Protein AF-A0A9N9JXS1-F1 (afdb_monomer)

InterPro domains:
  IPR019258 Mediator complex, subunit Med4 [PF10018] (42-168)
  IPR019258 Mediator complex, subunit Med4 [PTHR13208] (12-172)

Secondary structure (DSSP, 8-state):
-HHHHHHHHHHHHHHHHHHHHHHHHHHHHHHTTPPPSS-HHHHHHHHHHHHHHHHHHHHHHHHHHHHHHHHHHHHHHHHHHHHHHHHHHHHHHHHHHHHHHHHHHHHHHHHHHHHHHHT---HHHHHHHHHHHHHHH-PPTT--TTSSPPPSS--HHHHHHSHHHHHHHHHHHHS---TT----PPPP----

Radius of gyration: 54.84 Å; Cα contacts (8 Å, |Δi|>4): 46; chains: 1; bounding box: 117×42×127 Å

Organism: NCBI:txid1433469

Nearest PDB structures (foldseek):
  5nen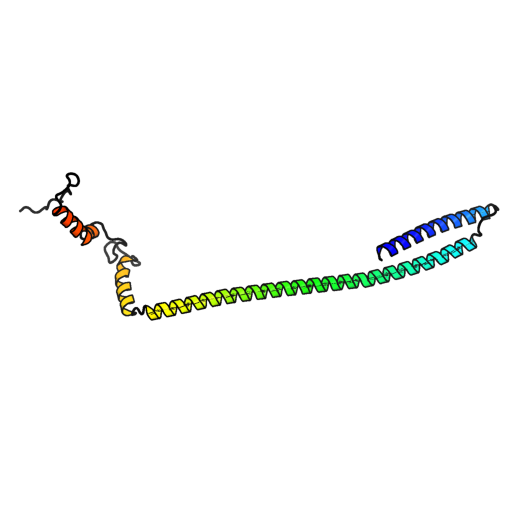-assembly1_B  TM=5.364E-01  e=1.220E-01  Serratia marcescens

Structure (mmCIF, N/CA/C/O backbone):
data_AF-A0A9N9JXS1-F1
#
_entry.id   AF-A0A9N9JXS1-F1
#
loop_
_atom_site.group_PDB
_atom_site.id
_atom_site.type_symbol
_atom_site.label_atom_id
_atom_site.label_alt_id
_atom_site.label_comp_id
_atom_site.label_asym_id
_atom_site.label_entity_id
_atom_site.label_seq_id
_atom_site.pdbx_PDB_ins_code
_atom_site.Cartn_x
_atom_site.Cartn_y
_atom_site.Cartn_z
_atom_site.occupancy
_atom_site.B_iso_or_equiv
_atom_site.auth_seq_id
_atom_site.auth_comp_id
_atom_site.auth_asym_id
_atom_site.auth_atom_id
_atom_site.pdbx_PDB_model_num
ATOM 1 N N . MET A 1 1 ? -17.800 10.125 26.247 1.00 57.44 1 MET A N 1
ATOM 2 C CA . MET A 1 1 ? -19.045 9.478 26.719 1.00 57.44 1 MET A CA 1
ATOM 3 C C . MET A 1 1 ? -18.820 8.078 27.295 1.00 57.44 1 MET A C 1
ATOM 5 O O . MET A 1 1 ? -19.293 7.826 28.389 1.00 57.44 1 MET A O 1
ATOM 9 N N . SER A 1 2 ? -18.060 7.175 26.659 1.00 63.56 2 SER A N 1
ATOM 10 C CA . SER A 1 2 ? -17.803 5.837 27.243 1.00 63.56 2 SER A CA 1
ATOM 11 C C . SER A 1 2 ? -17.127 5.883 28.632 1.00 63.56 2 SER A C 1
ATOM 13 O O . SER A 1 2 ? -17.616 5.272 29.577 1.00 63.56 2 SER A O 1
ATOM 15 N N . ARG A 1 3 ? -16.077 6.702 28.813 1.00 74.31 3 ARG A N 1
ATOM 16 C CA . ARG A 1 3 ? -15.413 6.882 30.124 1.00 74.31 3 ARG A CA 1
ATOM 17 C C . ARG A 1 3 ? -16.333 7.420 31.226 1.00 74.31 3 ARG A C 1
ATOM 19 O O . ARG A 1 3 ? -16.168 7.044 32.379 1.00 74.31 3 ARG A O 1
ATOM 26 N N . THR A 1 4 ? -17.287 8.284 30.883 1.00 78.31 4 THR A N 1
ATOM 27 C CA . THR A 1 4 ? -18.219 8.871 31.858 1.00 78.31 4 THR A CA 1
ATOM 28 C C . THR A 1 4 ? -19.287 7.864 32.283 1.00 78.31 4 THR A C 1
ATOM 30 O O . THR A 1 4 ? -19.615 7.798 33.460 1.00 78.31 4 THR A O 1
ATOM 33 N N . LEU A 1 5 ? -19.755 7.019 31.355 1.00 75.50 5 LEU A N 1
ATOM 34 C CA . LEU A 1 5 ? -20.673 5.908 31.640 1.00 75.50 5 LEU A CA 1
ATOM 35 C C . LEU A 1 5 ? -20.036 4.841 32.539 1.00 75.50 5 LEU A C 1
ATOM 37 O O . LEU A 1 5 ? -20.667 4.353 33.472 1.00 75.50 5 LEU A O 1
ATOM 41 N N . ILE A 1 6 ? -18.771 4.501 32.286 1.00 79.69 6 ILE A N 1
ATOM 42 C CA . ILE A 1 6 ? -18.031 3.538 33.112 1.00 79.69 6 ILE A CA 1
ATOM 43 C C . ILE A 1 6 ? -17.820 4.097 34.524 1.00 79.69 6 ILE A C 1
ATOM 45 O O . ILE A 1 6 ? -18.106 3.409 35.497 1.00 79.69 6 ILE A O 1
ATOM 49 N N . ALA A 1 7 ? -17.388 5.356 34.649 1.00 83.06 7 ALA A N 1
ATOM 50 C CA . ALA A 1 7 ? -17.197 5.996 35.951 1.00 83.06 7 ALA A CA 1
ATOM 51 C C . ALA A 1 7 ? -18.500 6.065 36.770 1.00 83.06 7 ALA A C 1
ATOM 53 O O . ALA A 1 7 ? -18.487 5.790 37.967 1.00 83.06 7 ALA A O 1
ATOM 54 N N . MET A 1 8 ? -19.626 6.363 36.114 1.00 82.25 8 MET A N 1
ATOM 55 C CA . MET A 1 8 ? -20.945 6.400 36.748 1.00 82.25 8 MET A CA 1
ATOM 56 C C . MET A 1 8 ? -21.381 5.017 37.258 1.00 82.25 8 MET A C 1
ATOM 58 O O . MET A 1 8 ? -21.806 4.895 38.404 1.00 82.25 8 MET A O 1
ATOM 62 N N . ASN A 1 9 ? -21.214 3.955 36.466 1.00 82.50 9 ASN A N 1
ATOM 63 C CA . ASN A 1 9 ? -21.559 2.597 36.905 1.00 82.50 9 ASN A CA 1
ATOM 64 C C . ASN A 1 9 ? -20.662 2.090 38.046 1.00 82.50 9 ASN A C 1
ATOM 66 O O . ASN A 1 9 ? -21.140 1.404 38.946 1.00 82.50 9 ASN A O 1
ATOM 70 N N . VAL A 1 10 ? -19.383 2.477 38.059 1.00 86.62 10 VAL A N 1
ATOM 71 C CA . VAL A 1 10 ? -18.478 2.175 39.180 1.00 86.62 10 VAL A CA 1
ATOM 72 C C . VAL A 1 10 ? -18.937 2.880 40.459 1.00 86.62 10 VAL A C 1
ATOM 74 O O . VAL A 1 10 ? -18.947 2.252 41.515 1.00 86.62 10 VAL A O 1
ATOM 77 N N . SER A 1 11 ? -19.385 4.141 40.382 1.00 87.50 11 SER A N 1
ATOM 78 C CA . SER A 1 11 ? -19.942 4.823 41.559 1.00 87.50 11 SER A CA 1
ATOM 79 C C . SER A 1 11 ? -21.237 4.179 42.071 1.00 87.50 11 SER A C 1
ATOM 81 O O . SER A 1 11 ? -21.395 4.031 43.282 1.00 87.50 11 SER A O 1
ATOM 83 N N . LEU A 1 12 ? -22.117 3.711 41.174 1.00 86.38 12 LEU A N 1
ATOM 84 C CA . LEU A 1 12 ? -23.352 3.009 41.553 1.00 86.38 12 LEU A CA 1
ATOM 85 C C . LEU A 1 12 ? -23.057 1.685 42.278 1.00 86.38 12 LEU A C 1
ATOM 87 O O . LEU A 1 12 ? -23.709 1.369 43.268 1.00 86.38 12 LEU A O 1
ATOM 91 N N . LEU A 1 13 ? -22.028 0.946 41.848 1.00 87.00 13 LEU A N 1
ATOM 92 C CA . LEU A 1 13 ? -21.559 -0.267 42.530 1.00 87.00 13 LEU A CA 1
ATOM 93 C C . LEU A 1 13 ? -21.024 0.020 43.939 1.00 87.00 13 LEU A C 1
ATOM 95 O O . LEU A 1 13 ? -21.321 -0.723 44.875 1.00 87.00 13 LEU A O 1
ATOM 99 N N . THR A 1 14 ? -20.259 1.103 44.110 1.00 89.50 14 THR A N 1
ATOM 100 C CA . THR A 1 14 ? -19.776 1.495 45.444 1.00 89.50 14 THR A CA 1
ATOM 101 C C . THR A 1 14 ? -20.923 1.912 46.362 1.00 89.50 14 THR A C 1
ATOM 103 O O . THR A 1 14 ? -20.938 1.541 47.533 1.00 89.50 14 THR A O 1
ATOM 106 N N . GLU A 1 15 ? -21.925 2.612 45.829 1.00 87.88 15 GLU A N 1
ATOM 107 C CA . GLU A 1 15 ? -23.118 3.013 46.575 1.00 87.88 15 GLU A CA 1
ATOM 108 C C . GLU A 1 15 ? -23.959 1.792 46.985 1.00 87.88 15 GLU A C 1
ATOM 110 O O . GLU A 1 15 ? -24.361 1.680 48.144 1.00 87.88 15 GLU A O 1
ATOM 115 N N . TYR A 1 16 ? -24.109 0.813 46.088 1.00 88.19 16 TYR A N 1
ATOM 116 C CA . TYR A 1 16 ? -24.785 -0.460 46.351 1.00 88.19 16 TYR A CA 1
ATOM 117 C C . TYR A 1 16 ? -24.124 -1.232 47.496 1.00 88.19 16 TYR A C 1
ATOM 119 O O . TYR A 1 16 ? -24.803 -1.696 48.414 1.00 88.19 16 TYR A O 1
ATOM 127 N N . GLN A 1 17 ? -22.791 -1.301 47.495 1.00 87.88 17 GLN A N 1
ATOM 128 C CA . GLN A 1 17 ? -22.034 -1.950 48.561 1.00 87.88 17 GLN A CA 1
ATOM 129 C C . GLN A 1 17 ? -22.240 -1.248 49.912 1.00 87.88 17 GLN A C 1
ATOM 131 O O . GLN A 1 17 ? -22.542 -1.907 50.906 1.00 87.88 17 GLN A O 1
ATOM 136 N N . THR A 1 18 ? -22.194 0.089 49.942 1.00 88.62 18 THR A N 1
ATOM 137 C CA . THR A 1 18 ? -22.453 0.842 51.183 1.00 88.62 18 THR A CA 1
ATOM 138 C C . THR A 1 18 ? -23.885 0.682 51.698 1.00 88.62 18 THR A C 1
ATOM 140 O O . THR A 1 18 ? -24.103 0.663 52.912 1.00 88.62 18 THR A O 1
ATOM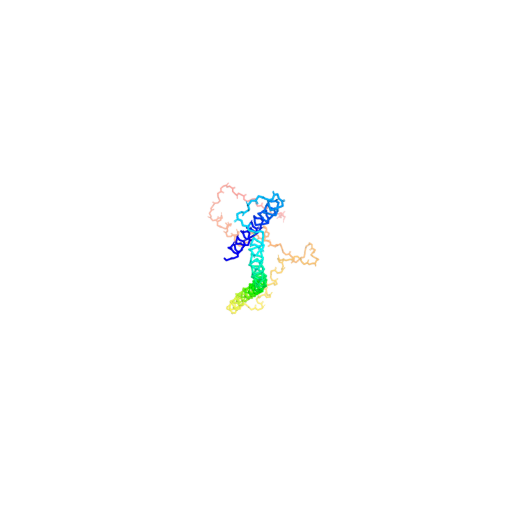 143 N N . LEU A 1 19 ? -24.872 0.543 50.803 1.00 85.75 19 LEU A N 1
ATOM 144 C CA . LEU A 1 19 ? -26.258 0.292 51.193 1.00 85.75 19 LEU A CA 1
ATOM 145 C C . LEU A 1 19 ? -26.438 -1.102 51.788 1.00 85.75 19 LEU A C 1
ATOM 147 O O . LEU A 1 19 ? -27.129 -1.233 52.796 1.00 85.75 19 LEU A O 1
ATOM 151 N N . ILE A 1 20 ? -25.803 -2.123 51.211 1.00 87.12 20 ILE A N 1
ATOM 152 C CA . ILE A 1 20 ? -25.831 -3.491 51.742 1.00 87.12 20 ILE A CA 1
ATOM 153 C C . ILE A 1 20 ? -25.252 -3.538 53.158 1.00 87.12 20 ILE A C 1
ATOM 155 O O . ILE A 1 20 ? -25.901 -4.065 54.066 1.00 87.12 20 ILE A O 1
ATOM 159 N N . ASP A 1 21 ? -24.080 -2.935 53.367 1.00 89.12 21 ASP A N 1
ATOM 160 C CA . ASP A 1 21 ? -23.441 -2.875 54.687 1.00 89.12 21 ASP A CA 1
ATOM 161 C C . ASP A 1 21 ? -24.357 -2.181 55.711 1.00 89.12 21 ASP A C 1
ATOM 163 O O . ASP A 1 21 ? -24.494 -2.621 56.858 1.00 89.12 21 ASP A O 1
ATOM 167 N N . ARG A 1 22 ? -25.069 -1.132 55.277 1.00 85.06 22 ARG A N 1
ATOM 168 C CA . ARG A 1 22 ? -26.036 -0.398 56.102 1.00 85.06 22 ARG A CA 1
ATOM 169 C C . ARG A 1 22 ? -27.307 -1.207 56.394 1.00 85.06 22 ARG A C 1
ATOM 171 O O . ARG A 1 22 ? -27.809 -1.125 57.515 1.00 85.06 22 ARG A O 1
ATOM 178 N N . VAL A 1 23 ? -27.815 -2.006 55.449 1.00 86.94 23 VAL A N 1
ATOM 179 C CA . VAL A 1 23 ? -28.951 -2.920 55.689 1.00 86.94 23 VAL A CA 1
ATOM 180 C C . VAL A 1 23 ? -28.582 -3.946 56.748 1.00 86.94 23 VAL A C 1
ATOM 182 O O . VAL A 1 23 ? -29.312 -4.081 57.730 1.00 86.94 23 VAL A O 1
ATOM 185 N N . PHE A 1 24 ? -27.445 -4.627 56.596 1.00 85.69 24 PHE A N 1
ATOM 186 C CA . PHE A 1 24 ? -27.015 -5.635 57.564 1.00 85.69 24 PHE A CA 1
ATOM 187 C C . PHE A 1 24 ? -26.808 -5.035 58.959 1.00 85.69 24 PHE A C 1
ATOM 189 O O . PHE A 1 24 ? -27.284 -5.609 59.941 1.00 85.69 24 PHE A O 1
ATOM 196 N N . ALA A 1 25 ? -26.210 -3.842 59.051 1.00 85.81 25 ALA A N 1
ATOM 197 C CA . ALA A 1 25 ? -26.089 -3.112 60.312 1.00 85.81 25 ALA A CA 1
ATOM 198 C C . ALA A 1 25 ? -27.458 -2.734 60.913 1.00 85.81 25 ALA A C 1
ATOM 200 O O . ALA A 1 25 ? -27.661 -2.865 62.120 1.00 85.81 25 ALA A O 1
ATOM 201 N N . SER A 1 26 ? -28.420 -2.309 60.083 1.00 82.81 26 SER A N 1
ATOM 202 C CA . SER A 1 26 ? -29.771 -1.948 60.536 1.00 82.81 26 SER A CA 1
ATOM 203 C C . SER A 1 26 ? -30.569 -3.154 61.037 1.00 82.81 26 SER A C 1
ATOM 205 O O . SER A 1 26 ? -31.262 -3.042 62.042 1.00 82.81 26 SER A O 1
ATOM 207 N N . ILE A 1 27 ? -30.442 -4.322 60.396 1.00 83.06 27 ILE A N 1
ATOM 208 C CA . ILE A 1 27 ? -31.109 -5.563 60.815 1.00 83.06 27 ILE A CA 1
ATOM 209 C C . ILE A 1 27 ? -30.520 -6.058 62.140 1.00 83.06 27 ILE A C 1
ATOM 211 O O . ILE A 1 27 ? -31.277 -6.409 63.044 1.00 83.06 27 ILE A O 1
ATOM 215 N N . ALA A 1 28 ? -29.190 -6.030 62.283 1.00 84.19 28 ALA A N 1
ATOM 216 C CA . ALA A 1 28 ? -28.515 -6.395 63.527 1.00 84.19 28 ALA A CA 1
ATOM 217 C C . ALA A 1 28 ? -28.943 -5.486 64.696 1.00 84.19 28 ALA A C 1
ATOM 219 O O . ALA A 1 28 ? -29.298 -5.974 65.766 1.00 84.19 28 ALA A O 1
ATOM 220 N N . ALA A 1 29 ? -29.008 -4.171 64.472 1.00 80.12 29 ALA A N 1
ATOM 221 C CA . ALA A 1 29 ? -29.447 -3.213 65.486 1.00 80.12 29 ALA A CA 1
ATOM 222 C C . ALA A 1 29 ? -30.940 -3.351 65.855 1.00 80.12 29 ALA A C 1
ATOM 224 O O . ALA A 1 29 ? -31.295 -3.187 67.024 1.00 80.12 29 ALA A O 1
ATOM 225 N N . ASN A 1 30 ? -31.802 -3.701 64.891 1.00 75.12 30 ASN A N 1
ATOM 226 C CA . ASN A 1 30 ? -33.225 -3.959 65.140 1.00 75.12 30 ASN A CA 1
ATOM 227 C C . ASN A 1 30 ? -33.443 -5.256 65.944 1.00 75.12 30 ASN A C 1
ATOM 229 O O . ASN A 1 30 ? -34.329 -5.312 66.792 1.00 75.12 30 ASN A O 1
ATOM 233 N N . ALA A 1 31 ? -32.612 -6.283 65.723 1.00 77.31 31 ALA A N 1
ATOM 234 C CA . ALA A 1 31 ? -32.633 -7.525 66.502 1.00 77.31 31 ALA A CA 1
ATOM 235 C C . ALA A 1 31 ? -32.181 -7.322 67.964 1.00 77.31 31 ALA A C 1
ATOM 237 O O . ALA A 1 31 ? -32.659 -8.017 68.857 1.00 77.31 31 ALA A O 1
ATOM 238 N N . GLU A 1 32 ? -31.304 -6.344 68.218 1.00 79.25 32 GLU A N 1
ATOM 239 C CA . GLU A 1 32 ? -30.857 -5.940 69.562 1.00 79.25 32 GLU A CA 1
ATOM 240 C C . GLU A 1 32 ? -31.811 -4.950 70.268 1.00 79.25 32 GLU A C 1
ATOM 242 O O . GLU A 1 32 ? -31.556 -4.562 71.409 1.00 79.25 32 GLU A O 1
ATOM 247 N N . GLY A 1 33 ? -32.898 -4.516 69.616 1.00 64.88 33 GLY A N 1
ATOM 248 C CA . GLY A 1 33 ? -33.874 -3.575 70.184 1.00 64.88 33 GLY A CA 1
ATOM 249 C C . GLY A 1 33 ? -33.382 -2.125 70.309 1.00 64.88 33 GLY A C 1
ATOM 250 O O . GLY A 1 33 ? -33.992 -1.332 71.030 1.00 64.88 33 GLY A O 1
ATOM 251 N N . LYS A 1 34 ? -32.287 -1.754 69.628 1.00 68.31 34 LYS A N 1
ATOM 252 C CA . LYS A 1 34 ? -31.788 -0.370 69.579 1.00 68.31 34 LYS A CA 1
ATOM 253 C C . LYS A 1 34 ? -32.564 0.436 68.527 1.00 68.31 34 LYS A C 1
ATOM 255 O O . LYS A 1 34 ? -32.823 -0.089 67.443 1.00 68.31 34 LYS A O 1
ATOM 260 N N . PRO A 1 35 ? -32.910 1.711 68.793 1.00 57.44 35 PRO A N 1
ATOM 261 C CA . PRO A 1 35 ? -33.557 2.555 67.796 1.00 57.44 35 PRO A CA 1
ATOM 262 C C . PRO A 1 35 ? -32.611 2.748 66.608 1.00 57.44 35 PRO A C 1
ATOM 264 O O . PRO A 1 35 ? -31.479 3.206 66.761 1.00 57.44 35 PRO A O 1
ATOM 267 N N . THR A 1 36 ? -33.075 2.353 65.427 1.00 61.22 36 THR A N 1
ATOM 268 C CA . THR A 1 36 ? -32.359 2.543 64.166 1.00 61.22 36 THR A CA 1
ATOM 269 C C . THR A 1 36 ? -32.823 3.837 63.507 1.00 61.22 36 THR A C 1
ATOM 271 O O . THR A 1 36 ? -34.001 4.178 63.558 1.00 61.22 36 THR A O 1
ATOM 274 N N . ASP A 1 37 ? -31.885 4.563 62.896 1.00 66.44 37 ASP A N 1
ATOM 275 C CA . ASP A 1 37 ? -32.128 5.865 62.252 1.00 66.44 37 ASP A CA 1
ATOM 276 C C . ASP A 1 37 ? -33.013 5.743 60.992 1.00 66.44 37 ASP A C 1
ATOM 278 O O . ASP A 1 37 ? -33.717 6.675 60.613 1.00 66.44 37 ASP A O 1
ATOM 282 N N . ARG A 1 38 ? -33.021 4.562 60.354 1.00 67.69 38 ARG A N 1
ATOM 283 C CA . ARG A 1 38 ? -33.945 4.200 59.269 1.00 67.69 38 ARG A CA 1
ATOM 284 C C . ARG A 1 38 ? -34.400 2.746 59.383 1.00 67.69 38 ARG A C 1
ATOM 286 O O . ARG A 1 38 ? -33.570 1.882 59.682 1.00 67.69 38 ARG A O 1
ATOM 293 N N . PRO A 1 39 ? -35.677 2.444 59.085 1.00 76.75 39 PRO A N 1
ATOM 294 C CA . PRO A 1 39 ? -36.166 1.076 59.060 1.00 76.75 39 PRO A CA 1
ATOM 295 C C . PRO A 1 39 ? -35.512 0.285 57.907 1.00 76.75 39 PRO A C 1
ATOM 297 O O . PRO A 1 39 ? -35.396 0.805 56.794 1.00 76.75 39 PRO A O 1
ATOM 300 N N . PRO A 1 40 ? -35.163 -1.001 58.111 1.00 75.62 40 PRO A N 1
ATOM 301 C CA . PRO A 1 40 ? -34.533 -1.843 57.085 1.00 75.62 40 PRO A CA 1
ATOM 302 C C . PRO A 1 40 ? -35.313 -1.912 55.761 1.00 75.62 40 PRO A C 1
ATOM 304 O O . PRO A 1 40 ? -34.729 -2.059 54.692 1.00 75.62 40 PRO A O 1
ATOM 307 N N . VAL A 1 41 ? -36.640 -1.769 55.831 1.00 80.31 41 VAL A N 1
ATOM 308 C CA . VAL A 1 41 ? -37.550 -1.805 54.677 1.00 80.31 41 VAL A CA 1
ATOM 309 C C . VAL A 1 41 ? -37.354 -0.606 53.742 1.00 80.31 41 VAL A C 1
ATOM 311 O O . VAL A 1 41 ? -37.496 -0.760 52.532 1.00 80.31 41 VAL A O 1
ATOM 314 N N . GLU A 1 42 ? -37.021 0.578 54.263 1.00 82.56 42 GLU A N 1
ATOM 315 C CA . GLU A 1 42 ? -36.740 1.756 53.427 1.00 82.56 42 GLU A CA 1
ATOM 316 C C . GLU A 1 42 ? -35.401 1.614 52.707 1.00 82.56 42 GLU A C 1
ATOM 318 O O . GLU A 1 42 ? -35.326 1.835 51.504 1.00 82.56 42 GLU A O 1
ATOM 323 N N . ILE A 1 43 ? -34.373 1.127 53.406 1.00 81.25 43 ILE A N 1
ATOM 324 C CA . ILE A 1 43 ? -33.052 0.892 52.810 1.00 81.25 43 ILE A CA 1
ATOM 325 C C . ILE A 1 43 ? -33.144 -0.182 51.710 1.00 81.25 43 ILE A C 1
ATOM 327 O O . ILE A 1 43 ? -32.499 -0.080 50.672 1.00 81.25 43 ILE A O 1
ATOM 331 N N . MET A 1 44 ? -33.999 -1.193 51.888 1.00 83.38 44 MET A N 1
ATOM 332 C CA . MET A 1 44 ? -34.233 -2.219 50.870 1.00 83.38 44 MET A CA 1
ATOM 333 C C . MET A 1 44 ? -34.947 -1.674 49.621 1.00 83.38 44 MET A C 1
ATOM 335 O O . MET A 1 44 ? -34.675 -2.145 48.519 1.00 83.38 44 MET A O 1
ATOM 339 N N . LYS A 1 45 ? -35.818 -0.663 49.758 1.00 87.44 45 LYS A N 1
ATOM 340 C CA . LYS A 1 45 ? -36.411 0.034 48.602 1.00 87.44 45 LYS A CA 1
ATOM 341 C C . LYS A 1 45 ? -35.354 0.811 47.820 1.00 87.44 45 LYS A C 1
ATOM 343 O O . LYS A 1 45 ? -35.324 0.703 46.598 1.00 87.44 45 LYS A O 1
ATOM 348 N N . ASP A 1 46 ? -34.457 1.500 48.521 1.00 85.31 46 ASP A N 1
ATOM 349 C CA . ASP A 1 46 ? -33.349 2.234 47.902 1.00 85.31 46 ASP A CA 1
ATOM 350 C C . ASP A 1 46 ? -32.412 1.284 47.120 1.00 85.31 46 ASP A C 1
ATOM 352 O O . ASP A 1 46 ? -31.976 1.613 46.016 1.00 85.31 46 ASP A O 1
ATOM 356 N N . ILE A 1 47 ? -32.166 0.067 47.631 1.00 86.56 47 ILE A N 1
ATOM 357 C CA . ILE A 1 47 ? -31.413 -0.986 46.916 1.00 86.56 47 ILE A CA 1
ATOM 358 C C . ILE A 1 47 ? -32.112 -1.385 45.612 1.00 86.56 47 ILE A C 1
ATOM 360 O O . ILE A 1 47 ? -31.456 -1.489 44.578 1.00 86.56 47 ILE A O 1
ATOM 364 N N . VAL A 1 48 ? -33.430 -1.597 45.640 1.00 90.62 48 VAL A N 1
ATOM 365 C CA . VAL A 1 48 ? -34.204 -1.983 44.445 1.00 90.62 48 VAL A CA 1
ATOM 366 C C . VAL A 1 48 ? -34.201 -0.867 43.396 1.00 90.62 48 VAL A C 1
ATOM 368 O O . VAL A 1 48 ? -34.088 -1.133 42.198 1.00 90.62 48 VAL A O 1
ATOM 371 N N . GLU A 1 49 ? -34.296 0.394 43.819 1.00 88.62 49 GLU A N 1
ATOM 372 C CA . GLU A 1 49 ? -34.194 1.535 42.904 1.00 88.62 49 GLU A CA 1
ATOM 373 C C . GLU A 1 49 ? -32.796 1.670 42.291 1.00 88.62 49 GLU A C 1
ATOM 375 O O . GLU A 1 49 ? -32.668 2.000 41.107 1.00 88.62 49 GLU A O 1
ATOM 380 N N . LEU A 1 50 ? -31.750 1.406 43.074 1.00 88.88 50 LEU A N 1
ATOM 381 C CA . LEU A 1 50 ? -30.367 1.438 42.611 1.00 88.88 50 LEU A CA 1
ATOM 382 C C . LEU A 1 50 ? -30.060 0.290 41.638 1.00 88.88 50 LEU A C 1
ATOM 384 O O . LEU A 1 50 ? -29.438 0.527 40.603 1.00 88.88 50 LEU A O 1
ATOM 388 N N . ASP A 1 51 ? -30.562 -0.915 41.913 1.00 88.81 51 ASP A N 1
ATOM 389 C CA . ASP A 1 51 ? -30.452 -2.076 41.019 1.00 88.81 51 ASP A CA 1
ATOM 390 C C . ASP A 1 51 ? -31.108 -1.794 39.659 1.00 88.81 51 ASP A C 1
ATOM 392 O O . ASP A 1 51 ? -30.509 -2.010 38.603 1.00 88.81 51 ASP A O 1
ATOM 396 N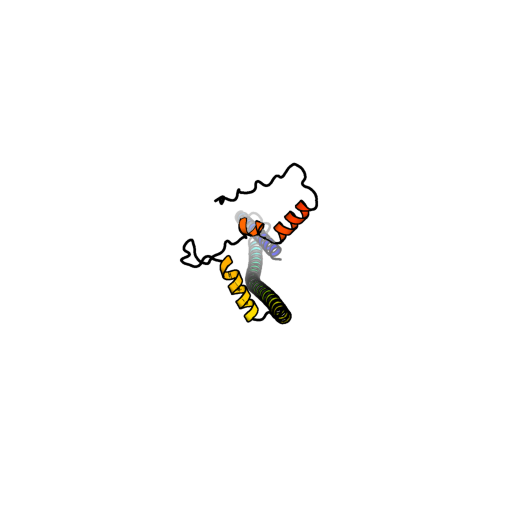 N . LYS A 1 52 ? -32.289 -1.162 39.666 1.00 89.88 52 LYS A N 1
ATOM 397 C CA . LYS A 1 52 ? -32.964 -0.726 38.437 1.00 89.88 52 LYS A CA 1
ATOM 398 C C . LYS A 1 52 ? -32.132 0.286 37.639 1.00 89.88 52 LYS A C 1
ATOM 400 O O . LYS A 1 52 ? -32.098 0.217 36.410 1.00 89.88 52 LYS A O 1
ATOM 405 N N . LYS A 1 53 ? -31.454 1.225 38.310 1.00 87.75 53 LYS A N 1
ATOM 406 C CA . LYS A 1 53 ? -30.539 2.180 37.654 1.00 87.75 53 LYS A CA 1
ATOM 407 C C . LYS A 1 53 ? -29.303 1.482 37.080 1.00 87.75 53 LYS A C 1
ATOM 409 O O . LYS A 1 53 ? -28.863 1.845 35.991 1.00 87.75 53 LYS A O 1
ATOM 414 N N . MET A 1 54 ? -28.766 0.474 37.770 1.00 85.62 54 MET A N 1
ATOM 415 C CA . MET A 1 54 ? -27.654 -0.337 37.264 1.00 85.62 54 MET A CA 1
ATOM 416 C C . MET A 1 54 ? -28.047 -1.145 36.027 1.00 85.62 54 MET A C 1
ATOM 418 O O . MET A 1 54 ? -27.301 -1.134 35.050 1.00 85.62 54 MET A O 1
ATOM 422 N N . GLN A 1 55 ? -29.219 -1.785 36.027 1.00 89.56 55 GLN A N 1
ATOM 423 C CA . GLN A 1 55 ? -29.734 -2.506 34.855 1.00 89.56 55 GLN A CA 1
ATOM 424 C C . GLN A 1 55 ? -29.847 -1.582 33.637 1.00 89.56 55 GLN A C 1
ATOM 426 O O . GLN A 1 55 ? -29.319 -1.897 32.576 1.00 89.56 55 GLN A O 1
ATOM 431 N N . GLN A 1 56 ? -30.405 -0.380 33.817 1.00 89.19 56 GLN A N 1
ATOM 432 C CA . GLN A 1 56 ? -30.465 0.626 32.750 1.00 89.19 56 GLN A CA 1
ATOM 433 C C . GLN A 1 56 ? -29.077 1.045 32.243 1.00 89.19 56 GLN A C 1
ATOM 435 O O . GLN A 1 56 ? -28.890 1.265 31.046 1.00 89.19 56 GLN A O 1
ATOM 440 N N . GLY A 1 57 ? -28.094 1.173 33.139 1.00 87.25 57 GLY A N 1
ATOM 441 C CA . GLY A 1 57 ? -26.710 1.463 32.764 1.00 87.25 57 GLY A CA 1
ATOM 442 C C . GLY A 1 57 ? -26.062 0.326 31.969 1.00 87.25 57 GLY A C 1
ATOM 443 O O . GLY A 1 57 ? -25.290 0.584 31.043 1.00 87.25 57 GLY A O 1
ATOM 444 N N . LEU A 1 58 ? -26.402 -0.920 32.296 1.00 88.62 58 LEU A N 1
ATOM 445 C CA . LEU A 1 58 ? -25.899 -2.115 31.625 1.00 88.62 58 LEU A CA 1
ATOM 446 C C . LEU A 1 58 ? -26.466 -2.242 30.204 1.00 88.62 58 LEU A C 1
ATOM 448 O O . LEU A 1 58 ? -25.689 -2.436 29.268 1.00 88.62 58 LEU A O 1
ATOM 452 N N . ASP A 1 59 ? -27.767 -1.993 30.029 1.00 91.62 59 ASP A N 1
ATOM 453 C CA . ASP A 1 59 ? -28.429 -1.954 28.716 1.00 91.62 59 ASP A CA 1
ATOM 454 C C . ASP A 1 59 ? -27.777 -0.910 27.788 1.00 91.62 59 ASP A C 1
ATOM 456 O O . ASP A 1 59 ? -27.529 -1.152 26.604 1.00 91.62 59 ASP A O 1
ATOM 460 N N . GLN A 1 60 ? -27.430 0.264 28.332 1.00 89.00 60 GLN A N 1
ATOM 461 C CA . GLN A 1 60 ? -26.739 1.316 27.578 1.00 89.00 60 GLN A CA 1
ATOM 462 C C . GLN A 1 60 ? -25.318 0.911 27.169 1.00 89.00 60 GLN A C 1
ATOM 464 O O . GLN A 1 60 ? -24.864 1.258 26.074 1.00 89.00 60 GLN A O 1
ATOM 469 N N . ILE A 1 61 ? -24.598 0.190 28.035 1.00 89.19 61 ILE A N 1
ATOM 470 C CA . ILE A 1 61 ? -23.266 -0.335 27.714 1.00 89.19 61 ILE A CA 1
ATOM 471 C C . ILE A 1 61 ? -23.367 -1.388 26.612 1.00 89.19 61 ILE A C 1
ATOM 473 O O . ILE A 1 61 ? -22.551 -1.363 25.690 1.00 89.19 61 ILE A O 1
ATOM 477 N N . GLU A 1 62 ? -24.352 -2.281 26.678 1.00 91.50 62 GLU A N 1
ATOM 478 C CA . GLU A 1 62 ? -24.566 -3.306 25.658 1.00 91.50 62 GLU A CA 1
ATOM 479 C C . GLU A 1 62 ? -24.837 -2.677 24.286 1.00 91.50 62 GLU A C 1
ATOM 481 O O . GLU A 1 62 ? -24.174 -3.018 23.299 1.00 91.50 62 GLU A O 1
ATOM 486 N N . GLU A 1 63 ? -25.722 -1.681 24.226 1.00 91.94 63 GLU A N 1
ATOM 487 C CA . GLU A 1 63 ? -26.007 -0.969 22.981 1.00 91.94 63 GLU A CA 1
ATOM 488 C C . GLU A 1 63 ? -24.768 -0.234 22.452 1.00 91.94 63 GLU A C 1
ATOM 490 O O . GLU A 1 63 ? -24.442 -0.315 21.262 1.00 91.94 63 GLU A O 1
ATOM 495 N N . HIS A 1 64 ? -24.003 0.416 23.334 1.00 90.00 64 HIS A N 1
ATOM 496 C CA . HIS A 1 64 ? -22.750 1.059 22.947 1.00 90.00 64 HIS A CA 1
ATOM 497 C C . HIS A 1 64 ? -21.733 0.043 22.403 1.00 90.00 64 HIS A C 1
ATOM 499 O O . HIS A 1 64 ? -21.062 0.313 21.405 1.00 90.00 64 HIS A O 1
ATOM 505 N N . GLN A 1 65 ? -21.608 -1.137 23.019 1.00 91.31 65 GLN A N 1
ATOM 506 C CA . GLN A 1 65 ? -20.734 -2.205 22.526 1.00 91.31 65 GLN A CA 1
ATOM 507 C C . GLN A 1 65 ? -21.192 -2.721 21.159 1.00 91.31 65 GLN A C 1
ATOM 509 O O . GLN A 1 65 ? -20.358 -2.953 20.280 1.00 91.31 65 GLN A O 1
ATOM 514 N N . ARG A 1 66 ? -22.503 -2.864 20.946 1.00 95.56 66 ARG A N 1
ATOM 515 C CA . ARG A 1 66 ? -23.081 -3.282 19.664 1.00 95.56 66 ARG A CA 1
ATOM 516 C C . ARG A 1 66 ? -22.750 -2.290 18.551 1.00 95.56 66 ARG A C 1
ATOM 518 O O . ARG A 1 66 ? -22.298 -2.702 17.482 1.00 95.56 66 ARG A O 1
ATOM 525 N N . VAL A 1 67 ? -22.930 -0.994 18.802 1.00 94.94 67 VAL A N 1
ATOM 526 C CA . VAL A 1 67 ? -22.572 0.067 17.847 1.00 94.94 67 VAL A CA 1
ATOM 527 C C . VAL A 1 67 ? -21.063 0.097 17.615 1.00 94.94 67 VAL A C 1
ATOM 529 O O . VAL A 1 67 ? -20.624 0.174 16.470 1.00 94.94 67 VAL A O 1
ATOM 532 N N . HIS A 1 68 ? -20.256 -0.041 18.667 1.00 93.25 68 HIS A N 1
ATOM 533 C CA . HIS A 1 68 ? -18.802 -0.037 18.539 1.00 93.25 68 HIS A CA 1
ATOM 534 C C . HIS A 1 68 ? -18.281 -1.198 17.679 1.00 93.25 68 HIS A C 1
ATOM 536 O O . HIS A 1 68 ? -17.412 -0.987 16.839 1.00 93.25 68 HIS A O 1
ATOM 542 N N . LYS A 1 69 ? -18.863 -2.399 17.801 1.00 96.56 69 LYS A N 1
ATOM 543 C CA . LYS A 1 69 ? -18.542 -3.530 16.912 1.00 96.56 69 LYS A CA 1
ATOM 544 C C . LYS A 1 69 ? -18.810 -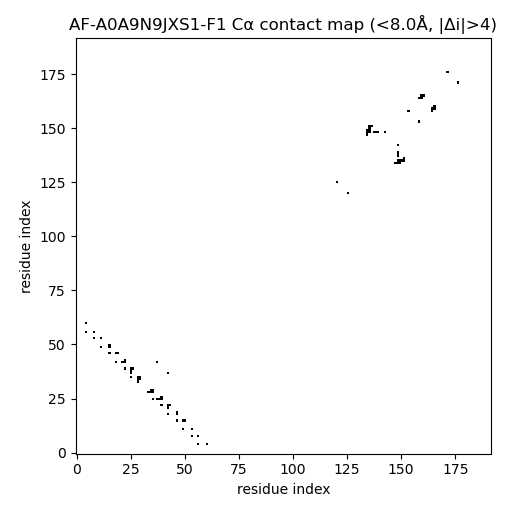3.201 15.441 1.00 96.56 69 LYS A C 1
ATOM 546 O O . LYS A 1 69 ? -17.980 -3.518 14.597 1.00 96.56 69 LYS A O 1
ATOM 551 N N . LYS A 1 70 ? -19.925 -2.524 15.139 1.00 97.44 70 LYS A N 1
ATOM 552 C CA . LYS A 1 70 ? -20.229 -2.071 13.771 1.00 97.44 70 LYS A CA 1
ATOM 553 C C . LYS A 1 70 ? -19.227 -1.031 13.278 1.00 97.44 70 LYS A C 1
ATOM 555 O O . LYS A 1 70 ? -18.789 -1.114 12.140 1.00 97.44 70 LYS A O 1
ATOM 560 N N . ILE A 1 71 ? -18.828 -0.090 14.135 1.00 97.19 71 ILE A N 1
ATOM 561 C CA . ILE A 1 71 ? -17.798 0.904 13.798 1.00 97.19 71 ILE A CA 1
ATOM 562 C C . ILE A 1 71 ? -16.484 0.205 13.435 1.00 97.19 71 ILE A C 1
ATOM 564 O O . ILE A 1 71 ? -15.898 0.516 12.405 1.00 97.19 71 ILE A O 1
ATOM 568 N N . LEU A 1 72 ? -16.043 -0.764 14.241 1.00 97.50 72 LEU A N 1
ATOM 569 C CA . LEU A 1 72 ? -14.820 -1.522 13.964 1.00 97.50 72 LEU A CA 1
ATOM 570 C C . LEU A 1 72 ? -14.907 -2.309 12.653 1.00 97.50 72 LEU A C 1
ATOM 572 O O . LEU A 1 72 ? -13.923 -2.385 11.923 1.00 97.50 72 LEU A O 1
ATOM 576 N N . GLN A 1 73 ? -16.078 -2.867 12.340 1.00 97.69 73 GLN A N 1
ATOM 577 C CA . GLN A 1 73 ? -16.298 -3.536 11.062 1.00 97.69 73 GLN A CA 1
ATOM 578 C C . GLN A 1 73 ? -16.133 -2.565 9.885 1.00 97.69 73 GLN A C 1
ATOM 580 O O . GLN A 1 73 ? -15.371 -2.856 8.969 1.00 97.69 73 GLN A O 1
ATOM 585 N N . VAL A 1 74 ? -16.781 -1.400 9.941 1.00 98.06 74 VAL A N 1
ATOM 586 C CA . VAL A 1 74 ? -16.696 -0.389 8.875 1.00 98.06 74 VAL A CA 1
ATOM 587 C C . VAL A 1 74 ? -15.270 0.146 8.723 1.00 98.06 74 VAL A C 1
ATOM 589 O O . VAL A 1 74 ? -14.800 0.313 7.605 1.00 98.06 74 VAL A O 1
ATOM 592 N N . ILE A 1 75 ? -14.543 0.365 9.824 1.00 97.81 75 ILE A N 1
ATOM 593 C CA . ILE A 1 75 ? -13.128 0.775 9.768 1.00 97.81 75 ILE A CA 1
ATOM 594 C C . ILE A 1 75 ? -12.298 -0.264 9.010 1.00 97.81 75 ILE A C 1
ATOM 596 O O . ILE A 1 75 ? -11.503 0.097 8.148 1.00 97.81 75 ILE A O 1
ATOM 600 N N . LYS A 1 76 ? -12.517 -1.552 9.288 1.00 97.62 76 LYS A N 1
ATOM 601 C CA . LYS A 1 76 ? -11.815 -2.635 8.599 1.00 97.62 76 LYS A CA 1
ATOM 602 C C . LYS A 1 76 ? -12.159 -2.691 7.107 1.00 97.62 76 LYS A C 1
ATOM 604 O O . LYS A 1 76 ? -11.277 -2.945 6.294 1.00 97.62 76 LYS A O 1
ATOM 609 N N . GLU A 1 77 ? -13.419 -2.464 6.745 1.00 97.75 77 GLU A N 1
ATOM 610 C CA . GLU A 1 77 ? -13.850 -2.388 5.342 1.00 97.75 77 GLU A CA 1
ATOM 611 C C . GLU A 1 77 ? -13.158 -1.221 4.618 1.00 97.75 77 GLU A C 1
ATOM 613 O O . GLU A 1 77 ? -12.575 -1.426 3.556 1.00 97.75 77 GLU A O 1
ATOM 618 N N . ILE A 1 78 ? -13.101 -0.039 5.243 1.00 98.00 78 ILE A N 1
ATOM 619 C CA . ILE A 1 78 ? -12.383 1.133 4.713 1.00 98.00 78 ILE A CA 1
ATOM 620 C C . ILE A 1 78 ? -10.887 0.843 4.530 1.00 98.00 78 ILE A C 1
ATOM 622 O O . ILE A 1 78 ? -10.299 1.240 3.527 1.00 98.00 78 ILE A O 1
ATOM 626 N N . GLU A 1 79 ? -10.247 0.160 5.482 1.00 97.88 79 GLU A N 1
ATOM 627 C CA . GLU A 1 79 ? -8.833 -0.219 5.361 1.00 97.88 79 GLU A CA 1
ATOM 628 C C . GLU A 1 79 ? -8.588 -1.154 4.170 1.00 97.88 79 GLU A C 1
ATOM 630 O O . GLU A 1 79 ? -7.612 -0.975 3.441 1.00 97.88 79 GLU A O 1
ATOM 635 N N . ILE A 1 80 ? -9.477 -2.124 3.940 1.00 97.62 80 ILE A N 1
ATOM 636 C CA . ILE A 1 80 ? -9.386 -3.039 2.795 1.00 97.62 80 ILE A CA 1
ATOM 637 C C . ILE A 1 80 ? -9.540 -2.270 1.479 1.00 97.62 80 ILE A C 1
ATOM 639 O O . ILE A 1 80 ? -8.723 -2.449 0.575 1.00 97.62 80 ILE A O 1
ATOM 643 N N . GLU A 1 81 ? -10.541 -1.393 1.376 1.00 97.56 81 GLU A N 1
ATOM 644 C CA . GLU A 1 81 ? -10.752 -0.582 0.172 1.00 97.56 81 GLU A CA 1
ATOM 645 C C . GLU A 1 81 ? -9.579 0.365 -0.098 1.00 97.56 81 GLU A C 1
ATOM 647 O O . GLU A 1 81 ? -9.105 0.453 -1.230 1.00 97.56 81 GLU A O 1
ATOM 652 N N . ASN A 1 82 ? -9.043 1.020 0.935 1.00 97.81 82 ASN A N 1
ATOM 653 C CA . ASN A 1 82 ? -7.868 1.879 0.792 1.00 97.81 82 ASN A CA 1
ATOM 654 C C . ASN A 1 82 ? -6.649 1.104 0.282 1.00 97.81 82 ASN A C 1
ATOM 656 O O . ASN A 1 82 ? -5.921 1.607 -0.572 1.00 97.81 82 ASN A O 1
ATOM 660 N N . ASN A 1 83 ? -6.435 -0.123 0.763 1.00 97.56 83 ASN A N 1
ATOM 661 C CA . ASN A 1 83 ? -5.347 -0.964 0.270 1.00 97.56 83 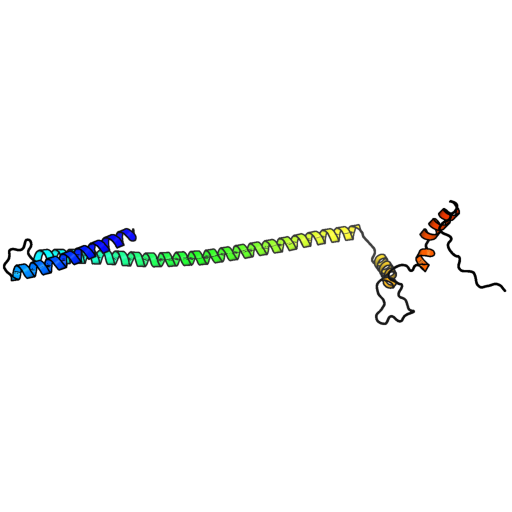ASN A CA 1
ATOM 662 C C . ASN A 1 83 ? -5.530 -1.309 -1.215 1.00 97.56 83 ASN A C 1
ATOM 664 O O . ASN A 1 83 ? -4.572 -1.199 -1.978 1.00 97.56 83 ASN A O 1
ATOM 668 N N . ALA A 1 84 ? -6.753 -1.641 -1.637 1.00 97.38 84 ALA A N 1
ATOM 669 C CA . ALA A 1 84 ? -7.056 -1.912 -3.042 1.00 97.38 84 ALA A CA 1
ATOM 670 C C . ALA A 1 84 ? -6.840 -0.675 -3.934 1.00 97.38 84 ALA A C 1
ATOM 672 O O . ALA A 1 84 ? -6.283 -0.782 -5.025 1.00 97.38 84 ALA A O 1
ATOM 673 N N . ILE A 1 85 ? -7.217 0.519 -3.460 1.00 97.88 85 ILE A N 1
ATOM 674 C CA . ILE A 1 85 ? -6.952 1.778 -4.174 1.00 97.88 85 ILE A CA 1
ATOM 675 C C . ILE A 1 85 ? -5.445 2.003 -4.326 1.00 97.88 85 ILE A C 1
ATOM 677 O O . ILE A 1 85 ? -4.982 2.356 -5.409 1.00 97.88 85 ILE A O 1
ATOM 681 N N . MET A 1 86 ? -4.668 1.792 -3.262 1.00 97.56 86 MET A N 1
ATOM 682 C CA . MET A 1 86 ? -3.215 1.961 -3.309 1.00 97.56 86 MET A CA 1
ATOM 683 C C . MET A 1 86 ? -2.550 0.973 -4.271 1.00 97.56 86 MET A C 1
ATOM 685 O O . MET A 1 86 ? -1.637 1.354 -5.003 1.00 97.56 86 MET A O 1
ATOM 689 N N . GLU A 1 87 ? -3.016 -0.274 -4.301 1.00 97.50 87 GLU A N 1
ATOM 690 C CA . GLU A 1 87 ? -2.564 -1.279 -5.264 1.00 97.50 87 GLU A CA 1
ATOM 691 C C . GLU A 1 87 ? -2.859 -0.839 -6.704 1.00 97.50 87 GLU A C 1
ATOM 693 O O . GLU A 1 87 ? -1.943 -0.779 -7.524 1.00 97.50 87 GLU A O 1
ATOM 698 N N . PHE A 1 88 ? -4.091 -0.401 -6.978 1.00 97.56 88 PHE A N 1
ATOM 699 C CA . PHE A 1 88 ? -4.490 0.090 -8.297 1.00 97.56 88 PHE A CA 1
ATOM 700 C C . PHE A 1 88 ? -3.678 1.314 -8.748 1.00 97.56 88 PHE A C 1
ATOM 702 O O . PHE A 1 88 ? -3.255 1.405 -9.900 1.00 97.56 88 PHE A O 1
ATOM 709 N N . VAL A 1 89 ? -3.405 2.257 -7.841 1.00 97.81 89 VAL A N 1
ATOM 710 C CA . VAL A 1 89 ? -2.569 3.433 -8.133 1.00 97.81 89 VAL A CA 1
ATOM 711 C C . VAL A 1 89 ? -1.136 3.023 -8.477 1.00 97.81 89 VAL A C 1
ATOM 713 O O . VAL A 1 89 ? -0.541 3.591 -9.397 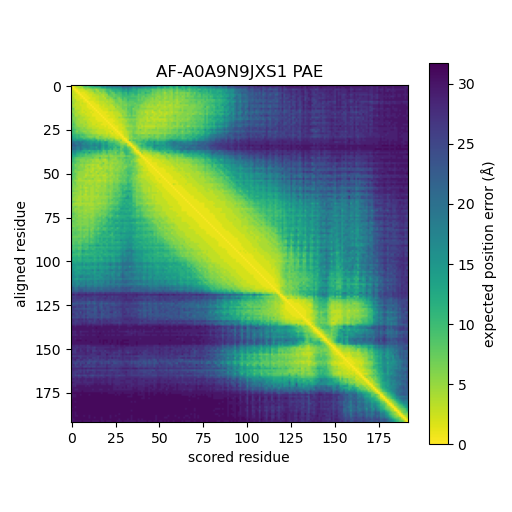1.00 97.81 89 VAL A O 1
ATOM 716 N N . ASN A 1 90 ? -0.577 2.040 -7.771 1.00 97.56 90 ASN A N 1
ATOM 717 C CA . ASN A 1 90 ? 0.763 1.533 -8.059 1.00 97.56 90 ASN A CA 1
ATOM 718 C C . ASN A 1 90 ? 0.821 0.820 -9.414 1.00 97.56 90 ASN A C 1
ATOM 720 O O . ASN A 1 90 ? 1.763 1.046 -10.175 1.00 97.56 90 ASN A O 1
ATOM 724 N N . GLU A 1 91 ? -0.188 0.014 -9.738 1.00 97.25 91 GLU A N 1
ATOM 725 C CA . GLU A 1 91 ? -0.291 -0.655 -11.036 1.00 97.25 91 GLU A CA 1
ATOM 726 C C . GLU A 1 91 ? -0.400 0.366 -12.176 1.00 97.25 91 GLU A C 1
ATOM 728 O O . GLU A 1 91 ? 0.351 0.295 -13.149 1.00 97.25 91 GLU A O 1
ATOM 733 N N . LEU A 1 92 ? -1.244 1.389 -12.018 1.00 97.81 92 LEU A N 1
ATOM 734 C CA . LEU A 1 92 ? -1.390 2.457 -13.006 1.00 97.81 92 LEU A CA 1
ATOM 735 C C . LEU A 1 92 ? -0.095 3.262 -13.184 1.00 97.81 92 LEU A C 1
ATOM 737 O O . LEU A 1 92 ? 0.275 3.605 -14.308 1.00 97.81 92 LEU A O 1
ATOM 741 N N . LYS A 1 93 ? 0.623 3.540 -12.090 1.00 97.88 93 LYS A N 1
ATOM 742 C CA . LYS A 1 93 ? 1.938 4.187 -12.149 1.00 97.88 93 LYS A CA 1
ATOM 743 C C . LYS A 1 93 ? 2.948 3.325 -12.909 1.00 97.88 93 LYS A C 1
ATOM 745 O O . LYS A 1 93 ? 3.662 3.854 -13.755 1.00 97.88 93 LYS A O 1
ATOM 750 N N . SER A 1 94 ? 2.984 2.022 -12.637 1.00 97.25 94 SER A N 1
ATOM 751 C CA . SER A 1 94 ? 3.876 1.094 -13.335 1.00 97.25 94 SER A CA 1
ATOM 752 C C . SER A 1 94 ? 3.540 1.001 -14.825 1.00 97.25 94 SER A C 1
ATOM 754 O O . SER A 1 94 ? 4.438 1.090 -15.659 1.00 97.25 94 SER A O 1
ATOM 756 N N . GLY A 1 95 ? 2.254 0.917 -15.176 1.00 97.44 95 GLY A N 1
ATOM 757 C CA . GLY A 1 95 ? 1.807 0.932 -16.570 1.00 97.44 95 GLY A CA 1
ATOM 758 C C . GLY A 1 95 ? 2.187 2.225 -17.297 1.00 97.44 95 GLY A C 1
ATOM 759 O O . GLY A 1 95 ? 2.634 2.177 -18.442 1.00 97.44 95 GLY A O 1
ATOM 760 N N . LYS A 1 96 ? 2.085 3.380 -16.625 1.00 97.25 96 LYS A N 1
ATOM 761 C CA . LYS A 1 96 ? 2.546 4.667 -17.167 1.00 97.25 96 LYS A CA 1
ATOM 762 C C . LYS A 1 96 ? 4.048 4.658 -17.455 1.00 97.25 96 LYS A C 1
ATOM 764 O O . LYS A 1 96 ? 4.449 5.063 -18.538 1.00 97.25 96 LYS A O 1
ATOM 769 N N . GLU A 1 97 ? 4.857 4.196 -16.508 1.00 97.81 97 GLU A N 1
ATOM 770 C CA . GLU A 1 97 ? 6.317 4.143 -16.647 1.00 97.81 97 GLU A CA 1
ATOM 771 C C . GLU A 1 97 ? 6.745 3.215 -17.796 1.00 97.81 97 GLU A C 1
ATOM 773 O O . GLU A 1 97 ? 7.601 3.573 -18.600 1.00 97.81 97 GLU A O 1
ATOM 778 N N . GLN A 1 98 ? 6.089 2.060 -17.948 1.00 97.12 98 GLN A N 1
ATOM 779 C CA . GLN A 1 98 ? 6.332 1.161 -19.081 1.00 97.12 98 GLN A CA 1
ATOM 780 C C . GLN A 1 98 ? 5.987 1.814 -20.424 1.00 97.12 98 GLN A C 1
ATOM 782 O O . GLN A 1 98 ? 6.737 1.670 -21.388 1.00 97.12 98 GLN A O 1
ATOM 787 N N . LEU A 1 99 ? 4.870 2.544 -20.493 1.00 97.12 99 LEU A N 1
ATOM 788 C CA . LEU A 1 99 ? 4.487 3.274 -21.700 1.00 97.12 99 LEU A CA 1
ATOM 789 C C . LEU A 1 99 ? 5.480 4.391 -22.036 1.00 97.12 99 LE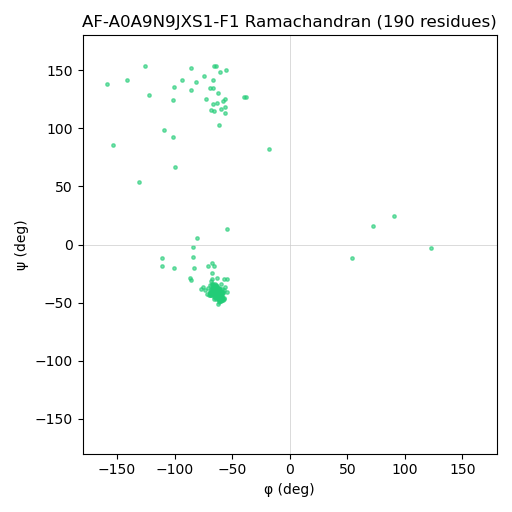U A C 1
ATOM 791 O O . LEU A 1 99 ? 5.784 4.568 -23.212 1.00 97.12 99 LEU A O 1
ATOM 795 N N . GLU A 1 100 ? 5.998 5.108 -21.036 1.00 97.75 100 GLU A N 1
ATOM 796 C CA . GLU A 1 100 ? 7.043 6.124 -21.227 1.00 97.75 100 GLU A CA 1
ATOM 797 C C . GLU A 1 100 ? 8.316 5.493 -21.808 1.00 97.75 100 GLU A C 1
ATOM 799 O O . GLU A 1 100 ? 8.790 5.946 -22.845 1.00 97.75 100 GLU A O 1
ATOM 804 N N . ILE A 1 101 ? 8.781 4.369 -21.252 1.00 97.25 101 ILE A N 1
ATOM 805 C CA . ILE A 1 101 ? 9.940 3.633 -21.787 1.00 97.25 101 ILE A CA 1
ATOM 806 C C . ILE A 1 101 ? 9.698 3.181 -23.235 1.00 97.25 101 ILE A C 1
ATOM 808 O O . ILE A 1 101 ? 10.575 3.315 -24.088 1.00 97.25 101 ILE A O 1
ATOM 812 N N . CYS A 1 102 ? 8.514 2.641 -23.540 1.00 97.19 102 CYS A N 1
ATOM 813 C CA . CYS A 1 102 ? 8.176 2.233 -24.904 1.00 97.19 102 CYS A CA 1
ATOM 814 C C . CYS A 1 102 ? 8.129 3.419 -25.875 1.00 97.19 102 CYS A C 1
ATOM 816 O O . CYS A 1 102 ? 8.515 3.265 -27.034 1.00 97.19 102 CYS A O 1
ATOM 818 N N . LEU A 1 103 ? 7.649 4.577 -25.424 1.00 97.56 103 LEU A N 1
ATOM 819 C CA . LEU A 1 103 ? 7.581 5.788 -26.234 1.00 97.56 103 LEU A CA 1
ATOM 820 C C . LEU A 1 103 ? 8.978 6.348 -26.512 1.00 97.56 103 LEU A C 1
ATOM 822 O O . LEU A 1 103 ? 9.270 6.685 -27.658 1.00 97.56 103 LEU A O 1
ATOM 826 N N . ASP A 1 104 ? 9.847 6.375 -25.505 1.00 97.25 104 ASP A N 1
ATOM 827 C CA . ASP A 1 104 ? 11.238 6.802 -25.659 1.00 97.25 104 ASP A CA 1
ATOM 828 C C . ASP A 1 104 ? 11.989 5.878 -26.626 1.00 97.25 104 ASP A C 1
ATOM 830 O O . ASP A 1 104 ? 12.581 6.352 -27.595 1.00 97.25 104 ASP A O 1
ATOM 834 N N . ALA A 1 105 ? 11.856 4.557 -26.463 1.00 96.44 105 ALA A N 1
ATOM 835 C CA . ALA A 1 105 ? 12.436 3.588 -27.393 1.00 96.44 105 ALA A CA 1
ATOM 836 C C . ALA A 1 105 ? 11.892 3.756 -28.824 1.00 96.44 105 ALA A C 1
ATOM 838 O O . ALA A 1 105 ? 12.644 3.679 -29.795 1.00 96.44 105 ALA A O 1
ATOM 839 N N . ALA A 1 106 ? 10.590 4.013 -28.984 1.00 96.31 106 ALA A N 1
ATOM 840 C CA . ALA A 1 106 ? 10.007 4.274 -30.297 1.00 96.31 106 ALA A CA 1
ATOM 841 C C . ALA A 1 106 ? 10.588 5.551 -30.929 1.00 96.31 106 ALA A C 1
ATOM 843 O O . ALA A 1 106 ? 10.936 5.535 -32.111 1.00 96.31 106 ALA A O 1
ATOM 844 N N . ASN A 1 107 ? 10.761 6.623 -30.154 1.00 96.44 107 ASN A N 1
ATOM 845 C CA . ASN A 1 107 ? 11.383 7.857 -30.634 1.00 96.44 107 ASN A CA 1
ATOM 846 C C . ASN A 1 107 ? 12.834 7.621 -31.076 1.00 96.44 107 ASN A C 1
ATOM 848 O O . ASN A 1 107 ? 13.187 8.009 -32.188 1.00 96.44 107 ASN A O 1
ATOM 852 N N . GLU A 1 108 ? 13.633 6.901 -30.284 1.00 96.12 108 GLU A N 1
ATOM 853 C CA . GLU A 1 108 ? 15.002 6.520 -30.663 1.00 96.12 108 GLU A CA 1
ATOM 854 C C . GLU A 1 108 ? 15.029 5.719 -31.974 1.00 96.12 108 GLU A C 1
ATOM 856 O O . GLU A 1 108 ? 15.864 5.967 -32.846 1.00 96.12 108 GLU A O 1
ATOM 861 N N . THR A 1 109 ? 14.091 4.782 -32.167 1.00 95.12 109 THR A N 1
ATOM 862 C CA . THR A 1 109 ? 14.021 4.023 -33.428 1.00 95.12 109 THR A CA 1
ATOM 863 C C . THR A 1 109 ? 13.665 4.903 -34.622 1.00 95.12 109 THR A C 1
ATOM 865 O O . THR A 1 109 ? 14.217 4.703 -35.702 1.00 95.12 109 THR A O 1
ATOM 868 N N . ILE A 1 110 ? 12.785 5.892 -34.446 1.00 95.75 110 ILE A N 1
ATOM 869 C CA . ILE A 1 110 ? 12.430 6.847 -35.502 1.00 95.75 110 ILE A CA 1
ATOM 870 C C . ILE A 1 110 ? 13.646 7.703 -35.863 1.00 95.75 110 ILE A C 1
ATOM 872 O O . ILE A 1 110 ? 13.942 7.869 -37.046 1.00 95.75 110 ILE A O 1
ATOM 876 N N . GLU A 1 111 ? 14.382 8.203 -34.870 1.00 95.25 111 GLU A N 1
ATOM 877 C CA . GLU A 1 111 ? 15.614 8.963 -35.096 1.00 95.25 111 GLU A CA 1
ATOM 878 C C . GLU A 1 111 ? 16.673 8.127 -35.823 1.00 95.25 111 GLU A C 1
ATOM 880 O O . GLU A 1 111 ? 17.260 8.594 -36.800 1.00 95.25 111 GLU A O 1
ATOM 885 N N . ALA A 1 112 ? 16.861 6.866 -35.424 1.00 90.44 112 ALA A N 1
ATOM 886 C CA . ALA A 1 112 ? 17.780 5.948 -36.090 1.00 90.44 112 ALA A CA 1
ATOM 887 C C . ALA A 1 112 ? 17.370 5.658 -37.544 1.00 90.44 112 ALA A C 1
ATOM 889 O O . ALA A 1 112 ? 18.229 5.615 -38.426 1.00 90.44 112 ALA A O 1
ATOM 890 N N . ILE A 1 113 ? 16.069 5.491 -37.817 1.00 89.50 113 ILE A N 1
ATOM 891 C CA . ILE A 1 113 ? 15.544 5.318 -39.181 1.00 89.50 113 ILE A CA 1
ATOM 892 C C . ILE A 1 113 ? 15.804 6.574 -40.016 1.00 89.50 113 ILE A C 1
ATOM 894 O O . ILE A 1 113 ? 16.278 6.458 -41.146 1.00 89.50 113 ILE A O 1
ATOM 898 N N . ASN A 1 114 ? 15.540 7.762 -39.466 1.00 92.12 114 ASN A N 1
ATOM 899 C CA . ASN A 1 114 ? 15.795 9.027 -40.153 1.00 92.12 114 ASN A CA 1
ATOM 900 C C . ASN A 1 114 ? 17.289 9.176 -40.472 1.00 92.12 114 ASN A C 1
ATOM 902 O O . ASN A 1 114 ? 17.645 9.393 -41.630 1.00 92.12 114 ASN A O 1
ATOM 906 N N . PHE A 1 115 ? 18.167 8.928 -39.499 1.00 89.50 115 PHE A N 1
ATOM 907 C CA . PHE A 1 115 ? 19.616 8.947 -39.701 1.00 89.50 115 PHE A CA 1
ATOM 908 C C . PHE A 1 115 ? 20.083 7.925 -40.752 1.00 89.50 115 PHE A C 1
ATOM 910 O O . PHE A 1 115 ? 20.909 8.236 -41.611 1.00 89.50 115 PHE A O 1
ATOM 917 N N . ALA A 1 116 ? 19.547 6.702 -40.732 1.00 85.62 116 ALA A N 1
ATOM 918 C CA . ALA A 1 116 ? 19.855 5.679 -41.732 1.00 85.62 116 ALA A CA 1
ATOM 919 C C . ALA A 1 116 ? 19.370 6.078 -43.137 1.00 85.62 116 ALA A C 1
ATOM 921 O O . ALA A 1 116 ? 20.039 5.787 -44.129 1.00 85.62 116 ALA A O 1
ATOM 922 N N . SER A 1 117 ? 18.224 6.760 -43.226 1.00 84.19 117 SER A N 1
ATOM 923 C CA . SER A 1 117 ? 17.694 7.270 -44.492 1.00 84.19 117 SER A CA 1
ATOM 924 C C . SER A 1 117 ? 18.548 8.408 -45.063 1.00 84.19 117 SER A C 1
ATOM 926 O O . SER A 1 117 ? 18.785 8.437 -46.269 1.00 84.19 117 SER A O 1
ATOM 928 N N . GLU A 1 118 ? 19.071 9.292 -44.208 1.00 85.88 118 GLU A N 1
ATOM 929 C CA . GLU A 1 118 ? 19.958 10.396 -44.597 1.00 85.88 118 GLU A CA 1
ATOM 930 C C . GLU A 1 118 ? 21.366 9.914 -44.968 1.00 85.88 118 GLU A C 1
ATOM 932 O O . GLU A 1 118 ? 21.966 10.411 -45.919 1.00 85.88 118 GLU A O 1
ATOM 937 N N . SER A 1 119 ? 21.897 8.929 -44.241 1.00 77.12 119 SER A N 1
ATOM 938 C CA . SER A 1 119 ? 23.251 8.394 -44.444 1.00 77.12 119 SER A CA 1
ATOM 939 C C . SER A 1 119 ? 23.368 7.380 -45.586 1.00 77.12 119 SER A C 1
ATOM 941 O O . SER A 1 119 ? 24.446 6.820 -45.756 1.00 77.12 119 SER A O 1
ATOM 943 N N . SER A 1 120 ? 22.291 7.159 -46.353 1.00 69.00 120 SER A N 1
ATOM 944 C CA . SER A 1 120 ? 22.089 6.118 -47.375 1.00 69.00 120 SER A CA 1
ATOM 945 C C . SER A 1 120 ? 23.371 5.443 -47.899 1.00 69.00 120 SER A C 1
ATOM 947 O O . SER A 1 120 ? 23.889 5.787 -48.964 1.00 69.00 120 SER A O 1
ATOM 949 N N . VAL A 1 121 ? 23.874 4.450 -47.161 1.00 78.06 121 VAL A N 1
ATOM 950 C CA . VAL A 1 121 ? 24.972 3.587 -47.612 1.00 78.06 121 VAL A CA 1
ATOM 951 C C . VAL A 1 121 ? 24.369 2.454 -48.426 1.00 78.06 121 VAL A C 1
ATOM 953 O O . VAL A 1 121 ? 23.390 1.825 -48.014 1.00 78.06 121 VAL A O 1
ATOM 956 N N . THR A 1 122 ? 24.937 2.170 -49.594 1.00 84.25 122 THR A N 1
ATOM 957 C CA . THR A 1 122 ? 24.422 1.083 -50.429 1.00 84.25 122 THR A CA 1
ATOM 958 C C . THR A 1 122 ? 24.807 -0.279 -49.848 1.00 84.25 122 THR A C 1
ATOM 960 O O . THR A 1 122 ? 25.904 -0.472 -49.322 1.00 84.25 122 THR A O 1
ATOM 963 N N . ALA A 1 123 ? 23.925 -1.273 -49.981 1.00 84.38 123 ALA A N 1
ATOM 964 C CA . ALA A 1 123 ? 24.217 -2.638 -49.532 1.00 84.38 123 ALA A CA 1
ATOM 965 C C . ALA A 1 123 ? 25.491 -3.217 -50.185 1.00 84.38 123 ALA A C 1
ATOM 967 O O . ALA A 1 123 ? 26.200 -4.009 -49.568 1.00 84.38 123 ALA A O 1
ATOM 968 N N . ASP A 1 124 ? 25.806 -2.787 -51.410 1.00 87.88 124 ASP A N 1
ATOM 969 C CA . ASP A 1 124 ? 27.022 -3.174 -52.128 1.00 87.88 124 ASP A CA 1
ATOM 970 C C . ASP A 1 124 ? 28.296 -2.611 -51.469 1.00 87.88 124 ASP A C 1
ATOM 972 O O . ASP A 1 124 ? 29.284 -3.329 -51.313 1.00 87.88 124 ASP A O 1
ATOM 976 N N . GLU A 1 125 ? 28.280 -1.358 -51.003 1.00 87.06 125 GLU A N 1
ATOM 977 C CA . GLU A 1 125 ? 29.399 -0.765 -50.255 1.00 87.06 125 GLU A CA 1
ATOM 978 C C . GLU A 1 125 ? 29.625 -1.463 -48.914 1.00 87.06 125 GLU A C 1
ATOM 980 O O . GLU A 1 125 ? 30.772 -1.760 -48.567 1.00 87.06 125 GLU A O 1
ATOM 985 N N . ILE A 1 126 ? 28.547 -1.799 -48.198 1.00 87.25 126 ILE A N 1
ATOM 986 C CA . ILE A 1 126 ? 28.625 -2.562 -46.944 1.00 87.25 126 ILE A CA 1
ATOM 987 C C . ILE A 1 126 ? 29.253 -3.930 -47.205 1.00 87.25 126 ILE A C 1
ATOM 989 O O . ILE A 1 126 ? 30.157 -4.335 -46.480 1.00 87.25 126 ILE A O 1
ATOM 993 N N . LEU A 1 127 ? 28.823 -4.633 -48.255 1.00 89.00 127 LEU A N 1
ATOM 994 C CA . LEU A 1 127 ? 29.316 -5.972 -48.578 1.00 89.00 127 LEU A CA 1
ATOM 995 C C . LEU A 1 127 ? 30.789 -5.944 -49.016 1.00 89.00 127 LEU A C 1
ATOM 997 O O . LEU A 1 127 ? 31.588 -6.774 -48.574 1.00 89.00 127 LEU A O 1
ATOM 1001 N N . LYS A 1 128 ? 31.185 -4.948 -49.817 1.00 91.06 128 LYS A N 1
ATOM 1002 C CA . LYS A 1 128 ? 32.591 -4.704 -50.181 1.00 91.06 128 LYS A CA 1
ATOM 1003 C C . LYS A 1 128 ? 33.451 -4.408 -48.954 1.00 91.06 128 LYS A C 1
A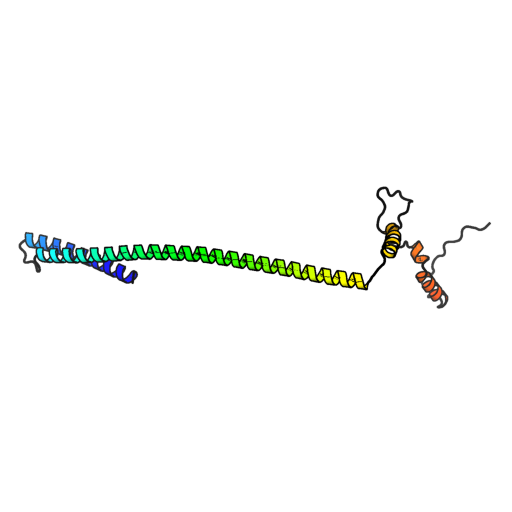TOM 1005 O O . LYS A 1 128 ? 34.540 -4.969 -48.825 1.00 91.06 128 LYS A O 1
ATOM 1010 N N . TYR A 1 129 ? 32.974 -3.554 -48.050 1.00 90.06 129 TYR A N 1
ATOM 1011 C CA . TYR A 1 129 ? 33.702 -3.213 -46.830 1.00 90.06 129 TYR A CA 1
ATOM 1012 C C . TYR A 1 129 ? 33.784 -4.397 -45.859 1.00 90.06 129 TYR A C 1
ATOM 1014 O O . TYR A 1 129 ? 34.868 -4.693 -45.361 1.00 90.06 129 TYR A O 1
ATOM 1022 N N . ALA A 1 130 ? 32.686 -5.130 -45.661 1.00 89.44 130 ALA A N 1
ATOM 1023 C CA . ALA A 1 130 ? 32.626 -6.340 -44.842 1.00 89.44 130 ALA A CA 1
ATOM 1024 C C . ALA A 1 130 ? 33.630 -7.397 -45.324 1.00 89.44 130 ALA A C 1
ATOM 1026 O O . ALA A 1 130 ? 34.413 -7.913 -44.529 1.00 89.44 130 ALA A O 1
ATOM 1027 N N . ASN A 1 131 ? 33.686 -7.651 -46.635 1.00 86.38 131 ASN A N 1
ATOM 1028 C CA . ASN A 1 131 ? 34.686 -8.545 -47.220 1.00 86.38 131 ASN A CA 1
ATOM 1029 C C . ASN A 1 131 ? 36.118 -8.045 -46.986 1.00 86.38 131 ASN A C 1
ATOM 1031 O O . ASN A 1 131 ? 37.007 -8.846 -46.706 1.00 86.38 131 ASN A O 1
ATOM 1035 N N . ARG A 1 132 ? 36.349 -6.727 -47.052 1.00 85.88 132 ARG A N 1
ATOM 1036 C CA . ARG A 1 132 ? 37.667 -6.134 -46.785 1.00 85.88 132 ARG A CA 1
ATOM 1037 C C . ARG A 1 132 ? 38.108 -6.327 -45.332 1.00 85.88 132 ARG A C 1
ATOM 1039 O O . ARG A 1 132 ? 39.277 -6.624 -45.109 1.00 85.88 132 ARG A O 1
ATOM 1046 N N . ILE A 1 133 ? 37.214 -6.154 -44.358 1.00 86.38 133 ILE A N 1
ATOM 1047 C CA . ILE A 1 133 ? 37.545 -6.305 -42.929 1.00 86.38 133 ILE A CA 1
ATOM 1048 C C . ILE A 1 133 ? 37.500 -7.761 -42.450 1.00 86.38 133 ILE A C 1
ATOM 1050 O O . ILE A 1 133 ? 38.107 -8.083 -41.429 1.00 86.38 133 ILE A O 1
ATOM 1054 N N . SER A 1 134 ? 36.812 -8.654 -43.166 1.00 83.38 134 SER A N 1
ATOM 1055 C CA . SER A 1 134 ? 36.685 -10.069 -42.795 1.00 83.38 134 SER A CA 1
ATOM 1056 C C . SER A 1 134 ? 38.050 -10.743 -42.629 1.00 83.38 134 SER A C 1
ATOM 1058 O O . SER A 1 134 ? 38.231 -11.506 -41.684 1.00 83.38 134 SER A O 1
ATOM 1060 N N . SER A 1 135 ? 39.037 -10.383 -43.455 1.00 79.44 135 SER A N 1
ATOM 1061 C CA . SER A 1 135 ? 40.409 -10.902 -43.362 1.00 79.44 135 SER A CA 1
ATOM 1062 C C . SER A 1 135 ? 41.179 -10.461 -42.106 1.00 79.44 135 SER A C 1
ATOM 1064 O O . SER A 1 135 ? 42.209 -11.057 -41.801 1.00 79.44 135 SER A O 1
ATOM 1066 N N . TYR A 1 136 ? 40.710 -9.429 -41.393 1.00 79.94 136 TYR A N 1
ATOM 1067 C CA . TYR A 1 136 ? 41.375 -8.828 -40.222 1.00 79.94 136 TYR A CA 1
ATOM 1068 C C . TYR A 1 136 ? 40.645 -9.083 -38.897 1.00 79.94 136 TYR A C 1
ATOM 1070 O O . TYR A 1 136 ? 41.218 -8.890 -37.828 1.00 79.94 136 TYR A O 1
ATOM 1078 N N . THR A 1 137 ? 39.361 -9.446 -38.953 1.00 76.69 137 THR A N 1
ATOM 1079 C CA . THR A 1 137 ? 38.456 -9.408 -37.789 1.00 76.69 137 THR A CA 1
ATOM 1080 C C . THR A 1 137 ? 38.234 -10.767 -37.134 1.00 76.69 137 THR A C 1
ATOM 1082 O O . THR A 1 137 ? 37.862 -10.814 -35.963 1.00 76.69 137 THR A O 1
ATOM 1085 N N . SER A 1 138 ? 38.493 -11.882 -37.825 1.00 67.19 138 SER A N 1
ATOM 1086 C CA . SER A 1 138 ? 38.470 -13.206 -37.197 1.00 67.19 138 SER A CA 1
ATOM 1087 C C . SER A 1 138 ? 39.270 -14.234 -37.991 1.00 67.19 138 SER A C 1
ATOM 1089 O O . SER A 1 138 ? 39.175 -14.299 -39.216 1.00 67.19 138 SER A O 1
ATOM 1091 N N . ALA A 1 139 ? 40.035 -15.073 -37.292 1.00 66.00 139 ALA A N 1
ATOM 1092 C CA . ALA A 1 139 ? 40.623 -16.261 -37.893 1.00 66.00 139 ALA A CA 1
ATOM 1093 C C . ALA A 1 139 ? 39.502 -17.299 -38.123 1.00 66.00 139 ALA A C 1
ATOM 1095 O O . ALA A 1 139 ? 38.791 -17.624 -37.168 1.00 66.00 139 ALA A O 1
ATOM 1096 N N . PRO A 1 140 ? 39.309 -17.824 -39.349 1.00 71.44 140 PRO A N 1
ATOM 1097 C CA . PRO A 1 140 ? 38.235 -18.774 -39.634 1.00 71.44 140 PRO A CA 1
ATOM 1098 C C . PRO A 1 140 ? 38.273 -20.011 -38.717 1.00 71.44 140 PRO A C 1
ATOM 1100 O O . PRO A 1 140 ? 39.361 -20.439 -38.315 1.00 71.44 140 PRO A O 1
ATOM 1103 N N . PRO A 1 141 ? 37.121 -20.646 -38.417 1.00 66.94 141 PRO A N 1
ATOM 1104 C CA . PRO A 1 141 ? 37.109 -21.939 -37.740 1.00 66.94 141 PRO A CA 1
ATOM 1105 C C . PRO A 1 141 ? 37.870 -22.944 -38.623 1.00 66.94 141 PRO A C 1
ATOM 1107 O O . PRO A 1 141 ? 37.458 -23.193 -39.753 1.00 66.94 141 PRO A O 1
ATOM 1110 N N . ASN A 1 142 ? 38.991 -23.481 -38.123 1.00 68.12 142 ASN A N 1
ATOM 1111 C CA . ASN A 1 142 ? 40.047 -24.243 -38.833 1.00 68.12 142 ASN A CA 1
ATOM 1112 C C . ASN A 1 142 ? 41.226 -23.427 -39.403 1.00 68.12 142 ASN A C 1
ATOM 1114 O O . ASN A 1 142 ? 41.892 -23.883 -40.332 1.00 68.12 142 ASN A O 1
ATOM 1118 N N . TYR A 1 143 ? 41.525 -22.250 -38.851 1.00 68.25 143 TYR A N 1
ATOM 1119 C CA . TYR A 1 143 ? 42.732 -21.504 -39.206 1.00 68.25 143 TYR A CA 1
ATOM 1120 C C . TYR A 1 143 ? 44.004 -22.342 -38.988 1.00 68.25 143 TYR A C 1
ATOM 1122 O O . TYR A 1 143 ? 44.334 -22.731 -37.866 1.00 68.25 143 TYR A O 1
ATOM 1130 N N . VAL A 1 144 ? 44.732 -22.590 -40.076 1.00 67.94 144 VAL A N 1
ATOM 1131 C CA . VAL A 1 144 ? 46.076 -23.170 -40.066 1.00 67.94 144 VAL A CA 1
ATOM 1132 C C . VAL A 1 144 ? 47.069 -22.024 -40.250 1.00 67.94 144 VAL A C 1
ATOM 1134 O O . VAL A 1 144 ? 46.861 -21.141 -41.085 1.00 67.94 144 VAL A O 1
ATOM 1137 N N . ALA A 1 145 ? 48.151 -22.014 -39.469 1.00 61.34 145 ALA A N 1
ATOM 1138 C CA . ALA A 1 145 ? 49.198 -21.005 -39.598 1.00 61.34 145 ALA A CA 1
ATOM 1139 C C . ALA A 1 145 ? 49.744 -20.996 -41.040 1.00 61.34 145 ALA A C 1
ATOM 1141 O O . ALA A 1 145 ? 50.341 -21.975 -41.484 1.00 61.34 145 ALA A O 1
ATOM 1142 N N . GLY A 1 146 ? 49.496 -19.903 -41.770 1.00 62.16 146 GLY A N 1
ATOM 1143 C CA . GLY A 1 146 ? 49.881 -19.745 -43.178 1.00 62.16 146 GLY A CA 1
ATOM 1144 C C . GLY A 1 146 ? 48.738 -19.434 -44.151 1.00 62.16 146 GLY A C 1
ATOM 1145 O O . GLY A 1 146 ? 49.016 -19.212 -45.327 1.00 62.16 146 GLY A O 1
ATOM 1146 N N . THR A 1 147 ? 47.474 -19.378 -43.711 1.00 64.44 147 THR A N 1
ATOM 1147 C CA . THR A 1 147 ? 46.336 -19.082 -44.607 1.00 64.44 147 THR A CA 1
ATOM 1148 C C . THR A 1 147 ? 45.508 -17.863 -44.198 1.00 64.44 147 THR A C 1
ATOM 1150 O O . THR A 1 147 ? 44.996 -17.826 -43.091 1.00 64.44 147 THR A O 1
ATOM 1153 N N . PHE A 1 148 ? 45.288 -16.943 -45.146 1.00 61.56 148 PHE A N 1
ATOM 1154 C CA . PHE A 1 148 ? 44.180 -15.970 -45.287 1.00 61.56 148 PHE A CA 1
ATOM 1155 C C . PHE A 1 148 ? 43.792 -14.991 -44.155 1.00 61.56 148 PHE A C 1
ATOM 1157 O O . PHE A 1 148 ? 43.054 -14.056 -44.460 1.00 61.56 148 PHE A O 1
ATOM 1164 N N . ALA A 1 149 ? 44.271 -15.118 -42.915 1.00 70.19 149 ALA A N 1
ATOM 1165 C CA . ALA A 1 149 ? 44.002 -14.130 -41.863 1.00 70.19 149 ALA A CA 1
ATOM 1166 C C . ALA A 1 149 ? 45.208 -13.205 -41.658 1.00 70.19 149 ALA A C 1
ATOM 1168 O O . ALA A 1 149 ? 46.326 -13.659 -41.405 1.00 70.19 149 ALA A O 1
ATOM 1169 N N . GLU A 1 150 ? 44.977 -11.903 -41.778 1.00 75.81 150 GLU A N 1
ATOM 1170 C CA . GLU A 1 150 ? 45.967 -10.883 -41.456 1.00 75.81 150 GLU A CA 1
ATOM 1171 C C . GLU A 1 150 ? 45.920 -10.555 -39.956 1.00 75.81 150 GLU A C 1
ATOM 1173 O O . GLU A 1 150 ? 44.872 -10.706 -39.322 1.00 75.81 150 GLU A O 1
ATOM 1178 N N . PRO A 1 151 ? 47.038 -10.114 -39.352 1.00 78.38 151 PRO A N 1
ATOM 1179 C CA . PRO A 1 151 ? 47.026 -9.688 -37.960 1.00 78.38 151 PRO A CA 1
ATOM 1180 C C . PRO A 1 151 ? 46.068 -8.497 -37.759 1.00 78.38 151 PRO A C 1
ATOM 1182 O O . PRO A 1 151 ? 45.927 -7.662 -38.658 1.00 78.38 151 PRO A O 1
ATOM 1185 N N . PRO A 1 152 ? 45.440 -8.378 -36.573 1.00 80.19 152 PRO A N 1
ATOM 1186 C CA . PRO A 1 152 ? 44.444 -7.340 -36.291 1.00 80.19 152 PRO A CA 1
ATOM 1187 C C . PRO A 1 152 ? 45.026 -5.918 -36.291 1.00 80.19 152 PRO A C 1
ATOM 1189 O O . PRO A 1 152 ? 44.289 -4.944 -36.419 1.00 80.19 152 PRO A O 1
ATOM 1192 N N . TYR A 1 153 ? 46.347 -5.789 -36.163 1.00 82.94 153 TYR A N 1
ATOM 1193 C CA . TYR A 1 153 ? 47.083 -4.534 -36.258 1.00 82.94 153 TYR A CA 1
ATOM 1194 C C . TYR A 1 153 ? 48.194 -4.649 -37.313 1.00 82.94 153 TYR A C 1
ATOM 1196 O O . TYR A 1 153 ? 48.679 -5.751 -37.592 1.00 82.94 153 TYR A O 1
ATOM 1204 N N . PRO A 1 154 ? 48.607 -3.529 -37.934 1.00 85.69 154 PRO A N 1
ATOM 1205 C CA . PRO A 1 154 ? 49.689 -3.540 -38.908 1.00 85.69 154 PRO A CA 1
ATOM 1206 C C . PRO A 1 154 ? 51.002 -3.991 -38.256 1.00 85.69 154 PRO A C 1
ATOM 1208 O O . PRO A 1 154 ? 51.404 -3.467 -37.224 1.00 85.69 154 PRO A O 1
ATOM 1211 N N . ASP A 1 155 ? 51.676 -4.955 -38.881 1.00 86.19 155 ASP A N 1
ATOM 1212 C CA . ASP A 1 155 ? 53.003 -5.409 -38.457 1.00 86.19 155 ASP A CA 1
ATOM 1213 C C . ASP A 1 155 ? 54.065 -4.307 -38.634 1.00 86.19 155 ASP A C 1
ATOM 1215 O O . ASP A 1 155 ? 53.950 -3.463 -39.529 1.00 86.19 155 ASP A O 1
ATOM 1219 N N . GLU A 1 156 ? 55.139 -4.352 -37.845 1.00 86.25 156 GLU A N 1
ATOM 1220 C CA . GLU A 1 156 ? 56.236 -3.377 -37.876 1.00 86.25 156 GLU A CA 1
ATOM 1221 C C . GLU A 1 156 ? 56.822 -3.245 -39.290 1.00 86.25 156 GLU A C 1
ATOM 1223 O O . GLU A 1 156 ? 57.037 -2.144 -39.803 1.00 86.25 156 GLU A O 1
ATOM 1228 N N . SER A 1 157 ? 56.973 -4.376 -39.981 1.00 84.75 157 SER A N 1
ATOM 1229 C CA . SER A 1 157 ? 57.401 -4.445 -41.377 1.00 84.75 157 SER A CA 1
ATOM 1230 C C . SER A 1 157 ? 56.491 -3.641 -42.314 1.00 84.75 157 SER A C 1
ATOM 1232 O O . SER A 1 157 ? 56.958 -3.017 -43.268 1.00 84.75 157 SER A O 1
ATOM 1234 N N . ARG A 1 158 ? 55.172 -3.679 -42.081 1.00 85.19 158 ARG A N 1
ATOM 1235 C CA . ARG A 1 158 ? 54.166 -2.950 -42.873 1.00 85.19 158 ARG A CA 1
ATOM 1236 C C . ARG A 1 158 ? 54.151 -1.471 -42.505 1.00 85.19 158 ARG A C 1
ATOM 1238 O O . ARG A 1 158 ? 54.060 -0.648 -43.410 1.00 85.19 158 ARG A O 1
ATOM 1245 N N . MET A 1 159 ? 54.311 -1.141 -41.223 1.00 88.44 159 MET A N 1
ATOM 1246 C CA . MET A 1 159 ? 54.419 0.239 -40.743 1.00 88.44 159 MET A CA 1
ATOM 1247 C C . MET A 1 159 ? 55.639 0.948 -41.344 1.00 88.44 159 MET A C 1
ATOM 1249 O O . MET A 1 159 ? 55.490 2.025 -41.915 1.00 88.44 159 MET A O 1
ATOM 1253 N N . ARG A 1 160 ? 56.813 0.300 -41.333 1.00 86.50 160 ARG A N 1
ATOM 1254 C CA . ARG A 1 160 ? 58.058 0.818 -41.938 1.00 86.50 160 ARG A CA 1
ATOM 1255 C C . ARG A 1 160 ? 57.969 1.000 -43.455 1.00 86.50 160 ARG A C 1
ATOM 1257 O O . ARG A 1 160 ? 58.639 1.851 -44.024 1.00 86.50 160 ARG A O 1
ATOM 1264 N N . ARG A 1 161 ? 57.145 0.202 -44.140 1.00 86.56 161 ARG A N 1
ATOM 1265 C CA . ARG A 1 161 ? 56.896 0.363 -45.585 1.00 86.56 161 ARG A CA 1
ATOM 1266 C C . ARG A 1 161 ? 55.817 1.398 -45.905 1.00 86.56 161 ARG A C 1
ATOM 1268 O O . ARG A 1 161 ? 55.651 1.722 -47.082 1.00 86.56 161 ARG A O 1
ATOM 1275 N N . GLY A 1 162 ? 55.085 1.873 -44.899 1.00 87.94 162 GLY A N 1
ATOM 1276 C CA . GLY A 1 162 ? 53.994 2.823 -45.050 1.00 87.94 162 GLY A CA 1
ATOM 1277 C C . GLY A 1 162 ? 54.460 4.173 -45.586 1.00 87.94 162 GLY A C 1
ATOM 1278 O O . GLY A 1 162 ? 55.606 4.577 -45.406 1.00 87.94 162 GLY A O 1
ATOM 1279 N N . PHE A 1 163 ? 53.544 4.880 -46.246 1.00 86.00 163 PHE A N 1
ATOM 1280 C CA . PHE A 1 163 ? 53.818 6.193 -46.830 1.00 86.00 163 PHE A CA 1
ATOM 1281 C C . PHE A 1 163 ? 54.229 7.224 -45.771 1.00 86.00 163 PHE A C 1
ATOM 1283 O O . PHE A 1 163 ? 55.163 7.981 -45.997 1.00 86.00 163 PHE A O 1
ATOM 1290 N N . LEU A 1 164 ? 53.603 7.165 -44.591 1.00 86.25 164 LEU A N 1
ATOM 1291 C CA . LEU A 1 164 ? 53.928 8.024 -43.452 1.00 86.25 164 LEU A CA 1
ATOM 1292 C C . LEU A 1 164 ? 55.400 7.878 -43.019 1.00 86.25 164 LEU A C 1
ATOM 1294 O O . LEU A 1 164 ? 56.111 8.866 -42.921 1.00 86.25 164 LEU A O 1
ATOM 1298 N N . PHE A 1 165 ? 55.888 6.640 -42.871 1.00 84.81 165 PHE A N 1
ATOM 1299 C CA . PHE A 1 165 ? 57.283 6.379 -42.494 1.00 84.81 165 PHE A CA 1
ATOM 1300 C C . PHE A 1 165 ? 58.281 6.863 -43.556 1.00 84.81 165 PHE A C 1
ATOM 1302 O O . PHE A 1 165 ? 59.372 7.310 -43.219 1.00 84.81 165 PHE A O 1
ATOM 1309 N N . ARG A 1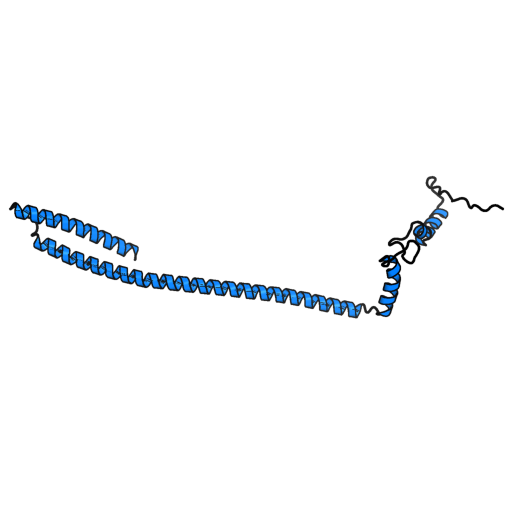 166 ? 57.923 6.780 -44.845 1.00 80.62 166 ARG A N 1
ATOM 1310 C CA . ARG A 1 166 ? 58.775 7.293 -45.930 1.00 80.62 166 ARG A CA 1
ATOM 1311 C C . ARG A 1 166 ? 58.860 8.813 -45.929 1.00 80.62 166 ARG A C 1
ATOM 1313 O O . ARG A 1 166 ? 59.946 9.332 -46.120 1.00 80.62 166 ARG A O 1
ATOM 1320 N N . GLN A 1 167 ? 57.747 9.504 -45.690 1.00 79.12 167 GLN A N 1
ATOM 1321 C CA . GLN A 1 167 ? 57.742 10.965 -45.594 1.00 79.12 167 GLN A CA 1
ATOM 1322 C C . GLN A 1 167 ? 58.591 11.452 -44.419 1.00 79.12 167 GLN A C 1
ATOM 1324 O O . GLN A 1 167 ? 59.382 12.373 -44.591 1.00 79.12 167 GLN A O 1
ATOM 1329 N N . ASP A 1 168 ? 58.488 10.795 -43.263 1.00 72.62 168 ASP A N 1
ATOM 1330 C CA . ASP A 1 168 ? 59.338 11.103 -42.110 1.00 72.62 168 ASP A CA 1
ATOM 1331 C C . ASP A 1 168 ? 60.823 10.846 -42.417 1.00 72.62 168 ASP A C 1
ATOM 1333 O O . ASP A 1 168 ? 61.677 11.661 -42.075 1.00 72.62 168 ASP A O 1
ATOM 1337 N N . ALA A 1 169 ? 61.144 9.748 -43.110 1.00 66.62 169 ALA A N 1
ATOM 1338 C CA . ALA A 1 169 ? 62.514 9.436 -43.515 1.00 66.62 169 ALA A CA 1
ATOM 1339 C C . ALA A 1 169 ? 63.077 10.421 -44.557 1.00 66.62 169 ALA A C 1
ATOM 1341 O O . ALA A 1 169 ? 64.250 10.776 -44.468 1.00 66.62 169 ALA A O 1
ATOM 1342 N N . ASP A 1 170 ? 62.261 10.879 -45.511 1.00 66.19 170 ASP A N 1
ATOM 1343 C CA . ASP A 1 170 ? 62.651 11.875 -46.517 1.00 66.19 170 ASP A CA 1
ATOM 1344 C C . ASP A 1 170 ? 62.884 13.251 -45.869 1.00 66.19 170 ASP A C 1
ATOM 1346 O O . ASP A 1 170 ? 63.897 13.894 -46.147 1.00 66.19 170 ASP A O 1
ATOM 1350 N N . MET A 1 171 ? 62.028 13.667 -44.923 1.00 61.00 171 MET A N 1
ATOM 1351 C CA . MET A 1 171 ? 62.246 14.899 -44.148 1.00 61.00 171 MET A CA 1
ATOM 1352 C C . MET A 1 171 ? 63.506 14.821 -43.271 1.00 61.00 171 MET A C 1
ATOM 1354 O O . MET A 1 171 ? 64.231 15.805 -43.151 1.00 61.00 171 MET A O 1
ATOM 1358 N N . MET A 1 172 ? 63.823 13.645 -42.720 1.00 59.00 172 MET A N 1
ATOM 1359 C CA . MET A 1 172 ? 65.074 13.402 -41.985 1.00 59.00 172 MET A CA 1
ATOM 1360 C C . MET A 1 172 ? 66.328 13.353 -42.874 1.00 59.00 172 MET A C 1
ATOM 1362 O O . MET A 1 172 ? 67.442 13.463 -42.362 1.00 59.00 172 MET A O 1
ATOM 1366 N N . PHE A 1 173 ? 66.180 13.159 -44.187 1.00 57.59 173 PHE A N 1
ATOM 1367 C CA . PHE A 1 173 ? 67.295 13.180 -45.140 1.00 57.59 173 PHE A CA 1
ATOM 1368 C C . PHE A 1 173 ? 67.596 14.603 -45.638 1.00 57.59 173 PHE A C 1
ATOM 1370 O O . PHE A 1 173 ? 68.740 14.913 -45.975 1.00 57.59 173 PHE A O 1
ATOM 1377 N N . GLU A 1 174 ? 66.577 15.465 -45.678 1.00 54.34 174 GLU A N 1
ATOM 1378 C CA . GLU A 1 174 ? 66.668 16.858 -46.134 1.00 54.34 174 GLU A CA 1
ATOM 1379 C C . GLU A 1 174 ? 67.105 17.815 -45.005 1.00 54.34 174 GLU A C 1
ATOM 1381 O O . GLU A 1 174 ? 67.835 18.780 -45.241 1.00 54.34 174 GLU A O 1
ATOM 1386 N N . GLU A 1 175 ? 66.755 17.495 -43.758 1.00 54.72 175 GLU A N 1
ATOM 1387 C CA . GLU A 1 175 ? 67.211 18.173 -42.544 1.00 54.72 175 GLU A CA 1
ATOM 1388 C C . GLU A 1 175 ? 68.324 17.329 -41.897 1.00 54.72 175 GLU A C 1
ATOM 1390 O O . GLU A 1 175 ? 68.054 16.378 -41.170 1.00 54.72 175 GLU A O 1
ATOM 1395 N N . GLY A 1 176 ? 69.587 17.615 -42.241 1.00 53.75 176 GLY A N 1
ATOM 1396 C CA . GLY A 1 176 ? 70.757 16.806 -41.867 1.00 53.75 176 GLY A CA 1
ATOM 1397 C C . GLY A 1 176 ? 70.710 16.204 -40.451 1.00 53.75 176 GLY A C 1
ATOM 1398 O O . GLY A 1 176 ? 70.518 16.915 -39.466 1.00 53.75 176 GLY A O 1
ATOM 1399 N N . LEU A 1 177 ? 70.909 14.881 -40.385 1.00 54.47 177 LEU A N 1
ATOM 1400 C CA . LEU A 1 177 ? 70.842 14.033 -39.188 1.00 54.47 177 LEU A CA 1
ATOM 1401 C C . LEU A 1 177 ? 71.458 14.678 -37.926 1.00 54.47 177 LEU A C 1
ATOM 1403 O O . LEU A 1 177 ? 72.646 15.005 -37.929 1.00 54.47 177 LEU A O 1
ATOM 1407 N N . PRO A 1 178 ? 70.727 14.750 -36.798 1.00 56.44 178 PRO A N 1
ATOM 1408 C CA . PRO A 1 178 ? 71.340 14.904 -35.485 1.00 56.44 178 PRO A CA 1
ATOM 1409 C C . PRO A 1 178 ? 72.086 13.609 -35.122 1.00 56.44 178 PRO A C 1
ATOM 1411 O O . PRO A 1 178 ? 71.523 12.520 -35.254 1.00 56.44 178 PRO A O 1
ATOM 1414 N N . ASP A 1 179 ? 73.317 13.734 -34.614 1.00 53.22 179 ASP A N 1
ATOM 1415 C CA . ASP A 1 179 ? 74.337 12.689 -34.347 1.00 53.22 179 ASP A CA 1
ATOM 1416 C C . ASP A 1 179 ? 73.936 11.475 -33.457 1.00 53.22 179 ASP A C 1
ATOM 1418 O O . ASP A 1 179 ? 74.791 10.714 -33.008 1.00 53.22 179 ASP A O 1
ATOM 1422 N N . GLY A 1 180 ? 72.654 11.245 -33.164 1.00 57.34 180 GLY A N 1
ATOM 1423 C CA . GLY A 1 180 ? 72.198 10.252 -32.181 1.00 57.34 180 GLY A CA 1
ATOM 1424 C C . GLY A 1 180 ? 71.473 9.012 -32.710 1.00 57.34 180 GLY A C 1
ATOM 1425 O O . GLY A 1 180 ? 71.273 8.081 -31.934 1.00 57.34 180 GLY A O 1
ATOM 1426 N N . TRP A 1 181 ? 71.062 8.964 -33.982 1.00 51.06 181 TRP A N 1
ATOM 1427 C CA . TRP A 1 181 ? 70.153 7.911 -34.476 1.00 51.06 181 TRP A CA 1
ATOM 1428 C C . TRP A 1 181 ? 70.630 7.250 -35.773 1.00 51.06 181 TRP A C 1
ATOM 1430 O O . TRP A 1 181 ? 69.895 7.162 -36.753 1.00 51.06 181 TRP A O 1
ATOM 1440 N N . ALA A 1 182 ? 71.864 6.741 -35.780 1.00 48.09 182 ALA A N 1
ATOM 1441 C CA . ALA A 1 182 ? 72.335 5.881 -36.862 1.00 48.09 182 ALA A CA 1
ATOM 1442 C C . ALA A 1 182 ? 71.481 4.599 -36.932 1.00 48.09 182 ALA A C 1
ATOM 1444 O O . ALA A 1 182 ? 71.639 3.674 -36.132 1.00 48.09 182 ALA A O 1
ATOM 1445 N N . ILE A 1 183 ? 70.561 4.540 -37.897 1.00 55.47 183 ILE A N 1
ATOM 1446 C CA . ILE A 1 183 ? 69.843 3.316 -38.251 1.00 55.47 183 ILE A CA 1
ATOM 1447 C C . ILE A 1 183 ? 70.868 2.373 -38.888 1.00 55.47 183 ILE A C 1
ATOM 1449 O O . ILE A 1 183 ? 71.435 2.668 -39.938 1.00 55.47 183 ILE A O 1
ATOM 1453 N N . SER A 1 184 ? 71.128 1.236 -38.241 1.00 55.09 184 SER A N 1
ATOM 1454 C CA . SER A 1 184 ? 71.939 0.176 -38.837 1.00 55.09 184 SER A CA 1
ATOM 1455 C C . SER A 1 184 ? 71.198 -0.397 -40.046 1.00 55.09 184 SER A C 1
ATOM 1457 O O . SER A 1 184 ? 70.113 -0.966 -39.929 1.00 55.09 184 SER A O 1
ATOM 1459 N N . HIS A 1 185 ? 71.777 -0.217 -41.231 1.00 52.94 185 HIS A N 1
ATOM 1460 C CA . HIS A 1 185 ? 71.305 -0.891 -42.432 1.00 52.94 185 HIS A CA 1
ATOM 1461 C C . HIS A 1 185 ? 71.555 -2.401 -42.297 1.00 52.94 185 HIS A C 1
ATOM 1463 O O . HIS A 1 185 ? 72.666 -2.794 -41.926 1.00 52.94 185 HIS A O 1
ATOM 1469 N N . PRO A 1 186 ? 70.585 -3.271 -42.626 1.00 44.09 186 PRO A N 1
ATOM 1470 C CA . PRO A 1 186 ? 70.906 -4.661 -42.882 1.00 44.09 186 PRO A CA 1
ATOM 1471 C C . PRO A 1 186 ? 71.745 -4.717 -44.162 1.00 44.09 186 PRO A C 1
ATOM 1473 O O . PRO A 1 186 ? 71.331 -4.236 -45.214 1.00 44.09 186 PRO A O 1
ATOM 1476 N N . SER A 1 187 ? 72.952 -5.261 -44.045 1.00 47.03 187 SER A N 1
ATOM 1477 C CA . SER A 1 187 ? 73.856 -5.518 -45.162 1.00 47.03 187 SER A CA 1
ATOM 1478 C C . SER A 1 187 ? 73.201 -6.438 -46.197 1.00 47.03 187 SER A C 1
ATOM 1480 O O . SER A 1 187 ? 72.821 -7.561 -45.855 1.00 47.03 187 SER A O 1
ATOM 1482 N N . ASP A 1 188 ? 73.124 -5.978 -47.448 1.00 39.66 188 ASP A N 1
ATOM 1483 C CA . ASP A 1 188 ? 72.759 -6.792 -48.613 1.00 39.66 188 ASP A CA 1
ATOM 1484 C C . ASP A 1 188 ? 73.708 -7.999 -48.737 1.00 39.66 188 ASP A C 1
ATOM 1486 O O . ASP A 1 188 ? 74.927 -7.811 -48.813 1.00 39.66 188 ASP A O 1
ATOM 1490 N N . PRO A 1 189 ? 73.205 -9.247 -48.800 1.00 50.69 189 PRO A N 1
ATOM 1491 C CA . PRO A 1 189 ? 74.040 -10.414 -49.000 1.00 50.69 189 PRO A CA 1
ATOM 1492 C C . PRO A 1 189 ? 74.002 -10.842 -50.469 1.00 50.69 189 PRO A C 1
ATOM 1494 O O . PRO A 1 189 ? 73.509 -11.920 -50.772 1.00 50.69 189 PRO A O 1
ATOM 1497 N N . THR A 1 190 ? 74.539 -10.047 -51.393 1.00 42.12 190 THR A N 1
ATOM 1498 C CA . THR A 1 190 ? 74.860 -10.554 -52.741 1.00 42.12 190 THR A CA 1
ATOM 1499 C C . THR A 1 190 ? 75.990 -9.755 -53.379 1.00 42.12 190 THR A C 1
ATOM 1501 O O . THR A 1 190 ? 75.764 -8.850 -54.174 1.00 42.12 190 THR A O 1
ATOM 1504 N N . SER A 1 191 ? 77.219 -10.163 -53.058 1.00 42.84 191 SER A N 1
ATOM 1505 C CA . SER A 1 191 ? 78.394 -9.952 -53.904 1.00 42.84 191 SER A CA 1
ATOM 1506 C C . SER A 1 191 ? 78.822 -11.301 -54.483 1.00 42.84 191 SER A C 1
ATOM 1508 O O . SER A 1 191 ? 79.493 -12.088 -53.811 1.00 42.84 191 SER A O 1
ATOM 1510 N N . ARG A 1 192 ? 78.423 -11.559 -55.728 1.00 35.06 192 ARG A N 1
ATOM 1511 C CA . ARG A 1 192 ? 79.217 -12.266 -56.736 1.00 35.06 192 ARG A CA 1
ATOM 1512 C C . ARG A 1 192 ? 78.847 -11.735 -58.109 1.00 35.06 192 ARG A C 1
ATOM 1514 O O . ARG A 1 192 ? 77.631 -11.634 -58.369 1.00 35.06 192 ARG A O 1
#

Sequence (192 aa):
MSRTLIAMNVSLLTEYQTLIDRVFASIAANAEGKPTDRPPVEIMKDIVELDKKMQQGLDQIEEHQRVHKKILQVIKEIEIENNAIMEFVNELKSGKEQLEICLDAANETIEAINFASESSVTADEILKYANRISSYTSAPPNYVAGTFAEPPYPDESRMRRGFLFRQDADMMFEEGLPDGWAISHPSDPTSR

Mean predicted aligned error: 17.0 Å

Solvent-accessible surface area (backbone atoms only — not comparable to full-atom values): 11270 Å² total; per-residue (Å²): 108,70,69,58,55,52,53,50,53,53,52,52,52,54,51,51,53,55,49,50,56,49,38,56,51,34,50,54,38,54,75,70,70,45,93,63,98,59,61,51,69,59,55,52,48,52,49,54,54,50,50,53,53,49,52,55,53,49,55,52,50,50,52,50,51,56,52,49,54,51,51,53,50,50,52,53,52,51,53,52,52,51,50,53,50,52,50,52,51,52,51,52,50,51,54,50,53,52,49,51,53,53,49,52,54,49,50,53,50,50,52,51,49,52,51,53,64,74,63,64,72,54,71,67,59,52,51,55,49,49,61,64,46,46,36,40,73,54,72,57,96,84,66,52,99,91,58,86,54,52,69,80,59,85,48,70,75,54,50,64,69,30,70,66,46,47,52,54,50,51,52,47,65,75,51,73,71,71,99,80,70,84,75,82,74,82,79,82,92,78,92,130

pLDDT: mean 81.68, std 14.79, range [35.06, 98.06]

Foldseek 3Di:
DVVVLVVVLVVLVVVLVVLVVVLVVQVVCVVVVHDDPDHSVVSVVVNVVSVVVNVVSVVVVVVVVVVVVVVVVVVVVVVVVVVVVVVVVVVVVVVVVVVVVVVVVVVVVVVVVVVCVVVPDDPVNVVVVCVVCVLQPDQPPPRDPPDRHDHVDDDPVRVCVDPVVVVVVVVCVVVDDDPPDPDDDDDDPDDD